Protein AF-K9RSJ9-F1 (afdb_monomer)

pLDDT: mean 85.75, std 16.77, range [35.94, 98.75]

Structure (mmCIF, N/CA/C/O backbone):
data_AF-K9RSJ9-F1
#
_entry.id   AF-K9RSJ9-F1
#
loop_
_atom_site.group_PDB
_atom_site.id
_atom_site.type_symbol
_atom_site.label_atom_id
_atom_site.label_alt_id
_atom_site.label_comp_id
_atom_site.label_asym_id
_atom_site.label_entity_id
_atom_site.label_seq_id
_atom_site.pdbx_PDB_ins_code
_atom_site.Cartn_x
_atom_site.Cartn_y
_atom_site.Cartn_z
_atom_site.occupancy
_atom_site.B_iso_or_equiv
_atom_site.auth_seq_id
_atom_site.auth_comp_id
_atom_site.auth_asym_id
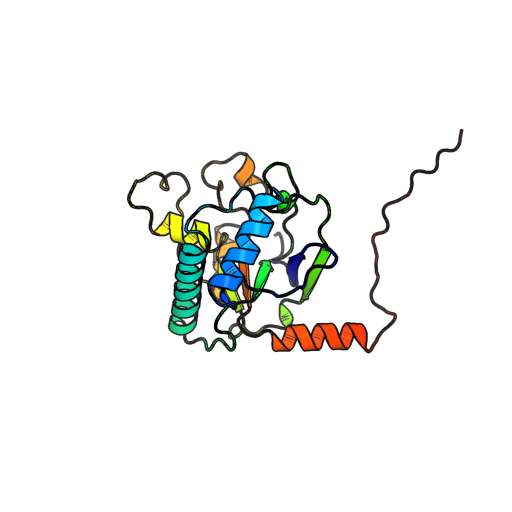_atom_site.auth_atom_id
_atom_site.pdbx_PDB_model_num
ATOM 1 N N . MET A 1 1 ? 1.089 9.127 23.353 1.00 44.50 1 MET A N 1
ATOM 2 C CA . MET A 1 1 ? 0.633 7.986 22.538 1.00 44.50 1 MET A CA 1
ATOM 3 C C . MET A 1 1 ? 0.257 8.590 21.198 1.00 44.50 1 MET A C 1
ATOM 5 O O . MET A 1 1 ? -0.673 9.385 21.174 1.00 44.50 1 MET A O 1
ATOM 9 N N . TYR A 1 2 ? 1.070 8.407 20.156 1.00 55.25 2 TYR A N 1
ATOM 10 C CA . TYR A 1 2 ? 0.726 8.949 18.837 1.00 55.25 2 TYR A CA 1
ATOM 11 C C . TYR A 1 2 ? -0.498 8.181 18.334 1.00 55.25 2 TYR A C 1
ATOM 13 O O . TYR A 1 2 ? -0.485 6.952 18.347 1.00 55.25 2 TYR A O 1
ATOM 21 N N . GLY A 1 3 ? -1.579 8.897 18.027 1.00 81.44 3 GLY A N 1
ATOM 22 C CA . GLY A 1 3 ? -2.818 8.286 17.555 1.00 81.44 3 GLY A CA 1
ATOM 23 C C . GLY A 1 3 ? -2.626 7.679 16.169 1.00 81.44 3 GLY A C 1
ATOM 24 O O . GLY A 1 3 ? -1.869 8.214 15.359 1.00 81.44 3 GLY A O 1
ATOM 25 N N . ILE A 1 4 ? -3.309 6.566 15.907 1.00 89.88 4 ILE A N 1
ATOM 26 C CA . ILE A 1 4 ? -3.437 6.031 14.550 1.00 89.88 4 ILE A CA 1
ATOM 27 C C . ILE A 1 4 ? -4.212 7.074 13.725 1.00 89.88 4 ILE A C 1
ATOM 29 O O . ILE A 1 4 ? -5.254 7.532 14.203 1.00 89.88 4 ILE A O 1
ATOM 33 N N . PRO A 1 5 ? -3.725 7.480 12.537 1.00 94.56 5 PRO A N 1
ATOM 34 C CA . PRO A 1 5 ? -4.449 8.407 11.674 1.00 94.56 5 PRO A CA 1
ATOM 35 C C . PRO A 1 5 ? -5.855 7.897 11.338 1.00 94.56 5 PRO A C 1
ATOM 37 O O . PRO A 1 5 ? -6.043 6.716 11.056 1.00 94.56 5 PRO A O 1
ATOM 40 N N . ASP A 1 6 ? -6.833 8.797 11.316 1.00 95.50 6 ASP A N 1
ATOM 41 C CA . ASP A 1 6 ? -8.230 8.522 10.964 1.00 95.50 6 ASP A CA 1
ATOM 42 C C . ASP A 1 6 ? -8.533 8.771 9.475 1.00 95.50 6 ASP A C 1
ATOM 44 O O . ASP A 1 6 ? -9.693 8.815 9.062 1.00 95.50 6 ASP A O 1
ATOM 48 N N . TYR A 1 7 ? -7.493 8.895 8.648 1.00 97.38 7 TYR A N 1
ATOM 49 C CA . TYR A 1 7 ? -7.578 9.113 7.207 1.00 97.38 7 TYR A CA 1
ATOM 50 C C . TYR A 1 7 ? -6.480 8.363 6.448 1.00 97.38 7 TYR A C 1
ATOM 52 O O . TYR A 1 7 ? -5.447 7.972 7.001 1.00 97.38 7 TYR A O 1
ATOM 60 N N . ILE A 1 8 ? -6.708 8.192 5.149 1.00 97.94 8 ILE A N 1
ATOM 61 C CA . ILE A 1 8 ? -5.764 7.607 4.198 1.00 97.94 8 ILE A CA 1
ATOM 62 C C . ILE A 1 8 ? -5.485 8.595 3.067 1.00 97.94 8 ILE A C 1
ATOM 64 O O . ILE A 1 8 ? -6.379 9.336 2.653 1.00 97.94 8 ILE A O 1
ATOM 68 N N . THR A 1 9 ? -4.258 8.597 2.552 1.00 96.31 9 THR A N 1
ATOM 69 C CA . THR A 1 9 ? -3.809 9.559 1.538 1.00 96.31 9 THR A CA 1
ATOM 70 C C . THR A 1 9 ? -3.329 8.867 0.275 1.00 96.31 9 THR A C 1
ATOM 72 O O . THR A 1 9 ? -2.467 7.990 0.320 1.00 96.31 9 THR A O 1
ATOM 75 N N . GLN A 1 10 ? -3.847 9.297 -0.873 1.00 93.81 10 GLN A N 1
ATOM 76 C CA . GLN A 1 10 ? -3.257 8.998 -2.173 1.00 93.81 10 GLN A CA 1
ATOM 77 C C . GLN A 1 10 ? -2.508 10.224 -2.691 1.00 93.81 10 GLN A C 1
ATOM 79 O O . GLN A 1 10 ? -3.049 11.329 -2.737 1.00 93.81 10 GLN A O 1
ATOM 84 N N . TYR A 1 11 ? -1.279 9.997 -3.142 1.00 88.81 11 TYR A N 1
ATOM 85 C CA . TYR A 1 11 ? -0.449 10.994 -3.805 1.00 88.81 11 TYR A CA 1
ATOM 86 C C . TYR A 1 11 ? -0.492 10.792 -5.319 1.00 88.81 11 TYR A C 1
ATOM 88 O O . TYR A 1 11 ? -0.349 9.667 -5.804 1.00 88.81 11 TYR A O 1
ATOM 96 N N . TYR A 1 12 ? -0.682 11.874 -6.071 1.00 85.12 12 TYR A N 1
ATOM 97 C CA . TYR A 1 12 ? -0.752 11.845 -7.532 1.00 85.12 12 TYR A CA 1
ATOM 98 C C . TYR A 1 12 ? -0.196 13.140 -8.138 1.00 85.12 12 TYR A C 1
ATOM 100 O O . TYR A 1 12 ? -0.114 14.174 -7.475 1.00 85.12 12 TYR A O 1
ATOM 108 N N . SER A 1 13 ? 0.223 13.093 -9.403 1.00 79.44 13 SER A N 1
ATOM 109 C CA . SER A 1 13 ? 0.655 14.301 -10.116 1.00 79.44 13 SER A CA 1
ATOM 110 C C . SER A 1 13 ? -0.565 15.126 -10.526 1.00 79.44 13 SER A C 1
ATOM 112 O O . SER A 1 13 ? -1.574 14.571 -10.963 1.00 79.44 13 SER A O 1
ATOM 114 N N . GLU A 1 14 ? -0.478 16.450 -10.426 1.00 76.50 14 GLU A N 1
ATOM 115 C CA . GLU A 1 14 ? -1.553 17.334 -10.880 1.00 76.50 14 GLU A CA 1
ATOM 116 C C . GLU A 1 14 ? -1.833 17.122 -12.380 1.00 76.50 14 GLU A C 1
ATOM 118 O O . GLU A 1 14 ? -0.913 16.943 -13.179 1.00 76.50 14 GLU A O 1
ATOM 123 N N . GLY A 1 15 ? -3.114 17.051 -12.753 1.00 74.06 15 GLY A N 1
ATOM 124 C CA . GLY A 1 15 ? -3.544 16.708 -14.114 1.00 74.06 15 GLY A CA 1
ATOM 125 C C . GLY A 1 15 ? -3.436 15.220 -14.484 1.00 74.06 15 GLY A C 1
ATOM 126 O O . GLY A 1 15 ? -3.835 14.854 -15.587 1.00 74.06 15 GLY A O 1
ATOM 127 N N . SER A 1 16 ? -2.935 14.356 -13.590 1.00 74.06 16 SER A N 1
ATOM 128 C CA . SER A 1 16 ? -3.027 12.900 -13.753 1.00 74.06 16 SER A CA 1
ATOM 129 C C . SER A 1 16 ? -4.309 12.348 -13.134 1.00 74.06 16 SER A C 1
ATOM 131 O O . SER A 1 16 ? -4.842 12.889 -12.164 1.00 74.06 16 SER A O 1
ATOM 133 N N . ASP A 1 17 ? -4.793 11.240 -13.685 1.00 74.19 17 ASP A N 1
ATOM 134 C CA . ASP A 1 17 ? -5.971 10.567 -13.155 1.00 74.19 17 ASP A CA 1
ATOM 135 C C . ASP A 1 17 ? -5.671 9.903 -11.803 1.00 74.19 17 ASP A C 1
ATOM 137 O O . ASP A 1 17 ? -4.793 9.040 -11.683 1.00 74.19 17 ASP A O 1
ATOM 141 N N . ARG A 1 18 ? -6.457 10.277 -10.791 1.00 85.69 18 ARG A N 1
ATOM 142 C CA . ARG A 1 18 ? -6.468 9.658 -9.460 1.00 85.69 18 ARG A CA 1
ATOM 143 C C . ARG A 1 18 ? -7.028 8.234 -9.490 1.00 85.69 18 ARG A C 1
ATOM 145 O O . ARG A 1 18 ? -7.722 7.839 -10.424 1.00 85.69 18 ARG A O 1
ATOM 152 N N . LEU A 1 19 ? -6.768 7.479 -8.423 1.00 89.06 19 LEU A N 1
ATOM 153 C CA . LEU A 1 19 ? -7.343 6.154 -8.162 1.00 89.06 19 LEU A CA 1
ATOM 154 C C . LEU A 1 19 ? -7.027 5.111 -9.244 1.00 89.06 19 LEU A C 1
ATOM 156 O O . LEU A 1 19 ? -7.722 4.110 -9.364 1.00 89.06 19 LEU A O 1
ATOM 160 N N . LYS A 1 20 ? -5.963 5.286 -10.028 1.00 87.38 20 LYS A N 1
ATOM 161 C CA . LYS A 1 20 ? -5.543 4.285 -11.014 1.00 87.38 20 LYS A CA 1
ATOM 162 C C . LYS A 1 20 ? -4.672 3.202 -10.393 1.00 87.38 20 LYS A C 1
ATOM 164 O O . LYS A 1 20 ? -3.842 3.469 -9.531 1.00 87.38 20 LYS A O 1
ATOM 169 N N . ASN A 1 21 ? -4.830 1.987 -10.904 1.00 92.69 21 ASN A N 1
ATOM 170 C CA . ASN A 1 21 ? -3.942 0.869 -10.636 1.00 92.69 21 ASN A CA 1
ATOM 171 C C . ASN A 1 21 ? -3.396 0.352 -11.978 1.00 92.69 21 ASN A C 1
ATOM 173 O O . ASN A 1 21 ? -4.159 0.141 -12.920 1.00 92.69 21 ASN A O 1
ATOM 177 N N . ILE A 1 22 ? -2.073 0.186 -12.071 1.00 92.31 22 ILE A N 1
ATOM 178 C CA . ILE A 1 22 ? -1.394 -0.256 -13.292 1.00 92.31 22 ILE A CA 1
ATOM 179 C C . ILE A 1 22 ? -1.781 -1.684 -13.704 1.00 92.31 22 ILE A C 1
ATOM 181 O O . ILE A 1 22 ? -1.876 -1.980 -14.892 1.00 92.31 22 ILE A O 1
ATOM 185 N N . CYS A 1 23 ? -2.067 -2.555 -12.737 1.00 94.00 23 CYS A N 1
ATOM 186 C CA . CYS A 1 23 ? -2.452 -3.942 -12.966 1.00 94.00 23 CYS A CA 1
ATOM 187 C C . CYS A 1 23 ? -3.882 -4.093 -13.495 1.00 94.00 23 CYS A C 1
ATOM 189 O O . CYS A 1 23 ? -4.221 -5.155 -14.006 1.00 94.00 23 CYS A O 1
ATOM 191 N N . SER A 1 24 ? -4.696 -3.032 -13.450 1.00 92.69 24 SER A N 1
ATOM 192 C CA . SER A 1 24 ? -6.029 -3.016 -14.064 1.00 92.69 24 SER A CA 1
ATOM 193 C C . SER A 1 24 ? -6.005 -2.816 -15.585 1.00 92.69 24 SER A C 1
ATOM 195 O O . SER A 1 24 ? -7.053 -2.909 -16.220 1.00 92.69 24 SER A O 1
ATOM 197 N N . TYR A 1 25 ? -4.841 -2.524 -16.176 1.00 92.81 25 TYR A N 1
ATOM 198 C CA . TYR A 1 25 ? -4.691 -2.343 -17.620 1.00 92.81 25 TYR A CA 1
ATOM 199 C C . TYR A 1 25 ? -4.178 -3.616 -18.312 1.00 92.81 25 TYR A C 1
ATOM 201 O O . TYR A 1 25 ? -3.416 -4.382 -17.706 1.00 92.81 25 TYR A O 1
ATOM 209 N N . PRO A 1 26 ? -4.530 -3.820 -19.599 1.00 92.69 26 PRO A N 1
ATOM 210 C CA . PRO A 1 26 ? -3.878 -4.815 -20.448 1.00 92.69 26 PRO A CA 1
ATOM 21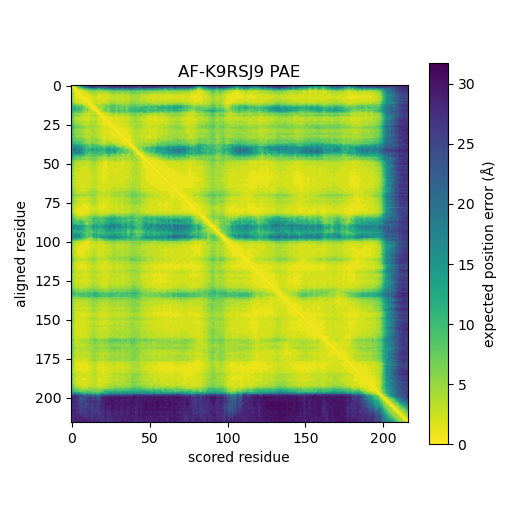1 C C . PRO A 1 26 ? -2.366 -4.586 -20.528 1.00 92.69 26 PRO A C 1
ATOM 213 O O . PRO A 1 26 ? -1.909 -3.447 -20.441 1.00 92.69 26 PRO A O 1
ATOM 216 N N . ASP A 1 27 ? -1.610 -5.660 -20.744 1.00 89.00 27 ASP A N 1
ATOM 217 C CA . ASP A 1 27 ? -0.142 -5.693 -20.677 1.00 89.00 27 ASP A CA 1
ATOM 218 C C . ASP A 1 27 ? 0.496 -4.617 -21.548 1.00 89.00 27 ASP A C 1
ATOM 220 O O . ASP A 1 27 ? 1.259 -3.802 -21.044 1.00 89.00 27 ASP A O 1
ATOM 224 N N . GLU A 1 28 ? 0.092 -4.533 -22.817 1.00 90.56 28 GLU A N 1
ATOM 225 C CA . GLU A 1 28 ? 0.617 -3.544 -23.762 1.00 90.56 28 GLU A CA 1
ATOM 226 C C . GLU A 1 28 ? 0.442 -2.105 -23.249 1.00 90.56 28 GLU A C 1
ATOM 228 O O . GLU A 1 28 ? 1.373 -1.301 -23.278 1.00 90.56 28 GLU A O 1
ATOM 233 N N . MET A 1 29 ? -0.737 -1.782 -22.716 1.00 91.50 29 MET A N 1
ATOM 234 C CA . MET A 1 29 ? -1.032 -0.444 -22.206 1.00 91.50 29 MET A CA 1
ATOM 235 C C . MET A 1 29 ? -0.293 -0.165 -20.889 1.00 91.50 29 MET A C 1
ATOM 237 O O . MET A 1 29 ? 0.233 0.930 -20.687 1.00 91.50 29 MET A O 1
ATOM 241 N N . ALA A 1 30 ? -0.223 -1.155 -19.997 1.00 91.88 30 ALA A N 1
ATOM 242 C CA . ALA A 1 30 ? 0.514 -1.050 -18.744 1.00 91.88 30 ALA A CA 1
ATOM 243 C C . ALA A 1 30 ? 2.017 -0.843 -18.991 1.00 91.88 30 ALA A C 1
ATOM 245 O O . ALA A 1 30 ? 2.631 0.036 -18.384 1.00 91.88 30 ALA A O 1
ATOM 246 N N . GLU A 1 31 ? 2.606 -1.598 -19.916 1.00 89.12 31 GLU A N 1
ATOM 247 C CA . GLU A 1 31 ? 4.010 -1.466 -20.305 1.00 89.12 31 GLU A CA 1
ATOM 248 C C . GLU A 1 31 ? 4.303 -0.104 -20.936 1.00 89.12 31 GLU A C 1
ATOM 250 O O . GLU A 1 31 ? 5.296 0.531 -20.576 1.00 89.12 31 GLU A O 1
ATOM 255 N N . GLN A 1 32 ? 3.413 0.405 -21.795 1.00 88.12 32 GLN A N 1
ATOM 256 C CA . GLN A 1 32 ? 3.533 1.757 -22.353 1.00 88.12 32 GLN A CA 1
ATOM 257 C C . GLN A 1 32 ? 3.523 2.837 -21.258 1.00 88.12 32 GLN A C 1
ATOM 259 O O . GLN A 1 32 ? 4.378 3.733 -21.259 1.00 88.12 32 GLN A O 1
ATOM 264 N N . PHE A 1 33 ? 2.610 2.742 -20.282 1.00 86.69 33 PHE A N 1
ATOM 265 C CA . PHE A 1 33 ? 2.589 3.664 -19.140 1.00 86.69 33 PHE A CA 1
ATOM 266 C C . PHE A 1 33 ? 3.878 3.587 -18.314 1.00 86.69 33 PHE A C 1
ATOM 268 O O . PHE A 1 33 ? 4.434 4.622 -17.939 1.00 86.69 33 PHE A O 1
ATOM 275 N N . LEU A 1 34 ? 4.381 2.378 -18.050 1.00 87.06 34 LEU A N 1
ATOM 276 C CA . LEU A 1 34 ? 5.616 2.181 -17.291 1.00 87.06 34 LEU A CA 1
ATOM 277 C C . LEU A 1 34 ? 6.852 2.694 -18.042 1.00 87.06 34 LEU A C 1
ATOM 279 O O . LEU A 1 34 ? 7.710 3.315 -17.412 1.00 87.06 34 LEU A O 1
ATOM 283 N N . SER A 1 35 ? 6.928 2.503 -19.364 1.00 83.81 35 SER A N 1
ATOM 284 C CA . SER A 1 35 ? 8.015 3.048 -20.194 1.00 83.81 35 SER A CA 1
ATOM 285 C C . SER A 1 35 ? 8.027 4.571 -20.134 1.00 83.81 35 SER A C 1
ATOM 287 O O . SER A 1 35 ? 9.053 5.167 -19.812 1.00 83.81 35 SER A O 1
ATOM 289 N N . THR A 1 36 ? 6.858 5.197 -20.300 1.00 83.62 36 THR A N 1
ATOM 290 C CA . THR A 1 36 ? 6.709 6.660 -20.233 1.00 83.62 36 THR A CA 1
ATOM 291 C C . THR A 1 36 ? 7.167 7.214 -18.877 1.00 83.62 36 THR A C 1
ATOM 293 O O . THR A 1 36 ? 7.899 8.202 -18.813 1.00 83.62 36 THR A O 1
ATOM 296 N N . LEU A 1 37 ? 6.788 6.556 -17.775 1.00 79.50 37 LEU A N 1
ATOM 297 C CA . LEU A 1 37 ? 7.186 6.950 -16.415 1.00 79.50 37 LEU A CA 1
ATOM 298 C C . LEU A 1 37 ? 8.681 6.748 -16.133 1.00 79.50 37 LEU A C 1
ATOM 300 O O . LEU A 1 37 ? 9.276 7.492 -15.345 1.00 79.50 37 LEU A O 1
ATOM 304 N N . LYS A 1 38 ? 9.285 5.722 -16.740 1.00 77.31 38 LYS A N 1
ATOM 305 C CA . LYS A 1 38 ? 10.716 5.442 -16.621 1.00 77.31 38 LYS A CA 1
ATOM 306 C C . LYS A 1 38 ? 11.536 6.469 -17.402 1.00 77.31 38 LYS A C 1
ATOM 308 O O . LYS A 1 38 ? 12.492 7.019 -16.860 1.00 77.31 38 LYS A O 1
ATOM 313 N N . GLU A 1 39 ? 11.136 6.763 -18.637 1.00 75.44 39 GLU A N 1
ATOM 314 C CA . GLU A 1 39 ? 11.780 7.744 -19.521 1.00 75.44 39 GLU A CA 1
ATOM 315 C C . GLU A 1 39 ? 11.701 9.168 -18.969 1.00 75.44 39 GLU A C 1
ATOM 317 O O . GLU A 1 39 ? 12.644 9.943 -19.118 1.00 75.44 39 GLU A O 1
ATOM 322 N N . SER A 1 40 ? 10.629 9.503 -18.244 1.00 69.25 40 SER A N 1
ATOM 323 C CA . SER A 1 40 ? 10.499 10.807 -17.593 1.00 69.25 40 SER A CA 1
ATOM 324 C C . SER A 1 40 ? 11.417 10.986 -16.372 1.00 69.25 40 SER A C 1
ATOM 326 O O . SER A 1 40 ? 11.401 12.052 -15.759 1.00 69.25 40 SER A O 1
ATOM 328 N N . GLY A 1 41 ? 12.154 9.948 -15.949 1.00 64.88 41 GLY A N 1
ATOM 329 C CA . GLY A 1 41 ? 13.024 9.973 -14.765 1.00 64.88 41 GLY A CA 1
ATOM 330 C C . GLY A 1 41 ? 12.278 10.099 -13.429 1.00 64.88 41 GLY A C 1
ATOM 331 O O . GLY A 1 41 ? 12.906 10.211 -12.378 1.00 64.88 41 GLY A O 1
ATOM 332 N N . LYS A 1 42 ? 10.938 10.060 -13.451 1.00 62.50 42 LYS A N 1
ATOM 333 C CA . LYS A 1 42 ? 10.083 10.321 -12.282 1.00 62.50 42 LYS A CA 1
ATOM 334 C C . LYS A 1 42 ? 9.966 9.119 -11.340 1.00 62.50 42 LYS A C 1
ATOM 336 O O . LYS A 1 42 ? 9.502 9.273 -10.215 1.00 62.50 42 LYS A O 1
ATOM 341 N N . ARG A 1 43 ? 10.368 7.922 -11.789 1.00 68.38 43 ARG A N 1
ATOM 342 C CA . ARG A 1 43 ? 10.280 6.667 -11.022 1.00 68.38 43 ARG A CA 1
ATOM 343 C C . ARG A 1 43 ? 11.518 5.788 -11.217 1.00 68.38 43 ARG A C 1
ATOM 345 O O . ARG A 1 43 ? 11.478 4.774 -11.907 1.00 68.38 43 ARG A O 1
ATOM 352 N N . ALA A 1 44 ? 12.623 6.167 -10.574 1.00 63.50 44 ALA A N 1
ATOM 353 C CA . ALA A 1 44 ? 13.913 5.467 -10.672 1.00 63.50 44 ALA A CA 1
ATOM 354 C C . ALA A 1 44 ? 13.900 4.007 -10.162 1.00 63.50 44 ALA A C 1
ATOM 356 O O . ALA A 1 44 ? 14.825 3.250 -10.434 1.00 63.50 44 ALA A O 1
ATOM 357 N N . TRP A 1 45 ? 12.856 3.610 -9.431 1.00 69.88 45 TRP A N 1
ATOM 358 C CA . TRP A 1 45 ? 12.654 2.258 -8.904 1.00 69.88 45 TRP A CA 1
ATOM 359 C C . TRP A 1 45 ? 12.013 1.287 -9.918 1.00 69.88 45 TRP A C 1
ATOM 361 O O . TRP A 1 45 ? 11.949 0.083 -9.660 1.00 69.88 45 TRP A O 1
ATOM 371 N N . LEU A 1 46 ? 11.565 1.780 -11.082 1.00 80.00 46 LEU A N 1
ATOM 372 C CA . LEU A 1 46 ? 11.038 0.935 -12.156 1.00 80.00 46 LEU A CA 1
ATOM 373 C C . LEU A 1 46 ? 12.165 0.166 -12.855 1.00 80.00 46 LEU A C 1
ATOM 375 O O . LEU A 1 46 ? 13.043 0.744 -13.503 1.00 80.00 46 LEU A O 1
ATOM 379 N N . HIS A 1 47 ? 12.096 -1.158 -12.778 1.00 83.00 47 HIS A N 1
ATOM 380 C CA . HIS A 1 47 ? 13.057 -2.084 -13.368 1.00 83.00 47 HIS A CA 1
ATOM 381 C C . HIS A 1 47 ? 12.366 -3.041 -14.363 1.00 83.00 47 HIS A C 1
ATOM 383 O O . HIS A 1 47 ? 11.138 -3.170 -14.340 1.00 83.00 47 HIS A O 1
ATOM 389 N N . PRO A 1 48 ? 13.114 -3.691 -15.278 1.00 84.38 48 PRO A N 1
ATOM 390 C CA . PRO A 1 48 ? 12.549 -4.729 -16.143 1.00 84.38 48 PRO A CA 1
ATOM 391 C C . PRO A 1 48 ? 11.923 -5.854 -15.308 1.00 84.38 48 PRO A C 1
ATOM 393 O O . PRO A 1 48 ? 12.560 -6.328 -14.375 1.00 84.38 48 PRO A O 1
ATOM 396 N N . GLY A 1 49 ? 10.698 -6.271 -15.634 1.00 89.31 49 GLY A N 1
ATOM 397 C CA . GLY A 1 49 ? 9.951 -7.274 -14.859 1.00 89.31 49 GLY A CA 1
ATOM 398 C C . GLY A 1 49 ? 9.053 -6.702 -13.754 1.00 89.31 49 GLY A C 1
ATOM 399 O O . GLY A 1 49 ? 8.256 -7.442 -13.185 1.00 89.31 49 GLY A O 1
ATOM 400 N N . TYR A 1 50 ? 9.090 -5.386 -13.505 1.00 91.56 50 TYR A N 1
ATOM 401 C CA . TYR A 1 50 ? 8.269 -4.753 -12.467 1.00 91.56 50 TYR A CA 1
ATOM 402 C C . TYR A 1 50 ? 6.763 -5.053 -12.596 1.00 91.56 50 TYR A C 1
ATOM 404 O O . TYR A 1 50 ? 6.101 -5.289 -11.590 1.00 91.56 50 TYR A O 1
ATOM 412 N N . LEU A 1 51 ? 6.201 -5.045 -13.813 1.00 93.56 51 LEU A N 1
ATOM 413 C CA . LEU A 1 51 ? 4.768 -5.305 -14.007 1.00 93.56 51 LEU A CA 1
ATOM 414 C C . LEU A 1 51 ? 4.385 -6.732 -13.592 1.00 93.56 51 LEU A C 1
ATOM 416 O O . LEU A 1 51 ? 3.366 -6.928 -12.932 1.00 93.56 51 LEU A O 1
ATOM 420 N N . GLU A 1 52 ? 5.206 -7.714 -13.963 1.00 94.31 52 GLU A N 1
ATOM 421 C CA . GLU A 1 52 ? 5.014 -9.116 -13.589 1.00 94.31 52 GLU A CA 1
ATOM 422 C C . GLU A 1 52 ? 5.105 -9.287 -12.068 1.00 94.31 52 GLU A C 1
ATOM 424 O O . GLU A 1 52 ? 4.219 -9.884 -11.452 1.00 94.31 52 GLU A O 1
ATOM 429 N N . GLU A 1 53 ? 6.126 -8.686 -11.449 1.00 95.06 53 GLU A N 1
ATOM 430 C CA . GLU A 1 53 ? 6.301 -8.688 -9.997 1.00 95.06 53 GLU A CA 1
ATOM 431 C C . GLU A 1 53 ? 5.101 -8.046 -9.286 1.00 95.06 53 GLU A C 1
ATOM 433 O O . GLU A 1 53 ? 4.529 -8.645 -8.373 1.00 95.06 53 GLU A O 1
ATOM 438 N N . ARG A 1 54 ? 4.657 -6.865 -9.741 1.00 95.88 54 ARG A N 1
ATOM 439 C CA . ARG A 1 54 ? 3.508 -6.161 -9.158 1.00 95.88 54 ARG A CA 1
ATOM 440 C C . ARG A 1 54 ? 2.230 -6.980 -9.268 1.00 95.88 54 ARG A C 1
ATOM 442 O O . ARG A 1 54 ? 1.489 -7.064 -8.294 1.00 95.88 54 ARG A O 1
ATOM 449 N N . ARG A 1 55 ? 1.986 -7.631 -10.408 1.00 96.19 55 ARG A N 1
ATOM 450 C CA . ARG A 1 55 ? 0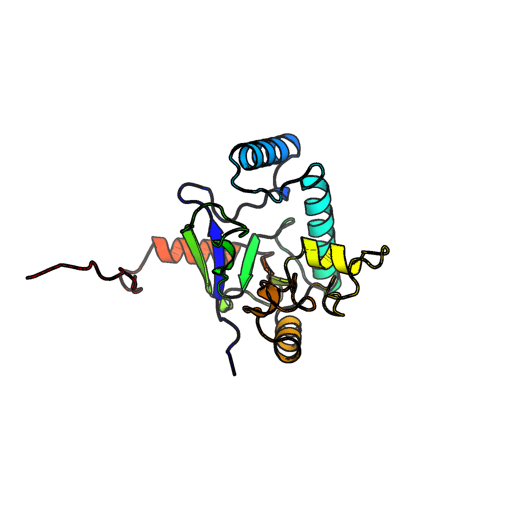.822 -8.516 -10.585 1.00 96.19 55 ARG A CA 1
ATOM 451 C C . ARG A 1 55 ? 0.879 -9.735 -9.671 1.00 96.19 55 ARG A C 1
ATOM 453 O O . ARG A 1 55 ? -0.145 -10.114 -9.109 1.00 96.19 55 ARG A O 1
ATOM 460 N N . ARG A 1 56 ? 2.061 -10.326 -9.469 1.00 97.38 56 ARG A N 1
ATOM 461 C CA . ARG A 1 56 ? 2.250 -11.414 -8.496 1.00 97.38 56 ARG A CA 1
ATOM 462 C C . ARG A 1 56 ? 1.957 -10.942 -7.069 1.00 97.38 56 ARG A C 1
ATOM 464 O O . ARG A 1 56 ? 1.294 -11.661 -6.323 1.00 97.38 56 ARG A O 1
ATOM 471 N N . VAL A 1 57 ? 2.435 -9.755 -6.696 1.00 98.25 57 VAL A N 1
ATOM 472 C CA . VAL A 1 57 ? 2.163 -9.148 -5.383 1.00 98.25 57 VAL A CA 1
ATOM 473 C C . VAL A 1 57 ? 0.668 -8.868 -5.218 1.00 98.25 57 VAL A C 1
ATOM 475 O O . VAL A 1 57 ? 0.106 -9.218 -4.188 1.00 98.25 57 VAL A O 1
ATOM 478 N N . GLU A 1 58 ? -0.015 -8.335 -6.233 1.00 98.12 58 GLU A N 1
ATOM 479 C CA . GLU A 1 58 ? -1.468 -8.115 -6.187 1.00 98.12 58 GLU A CA 1
ATOM 480 C C . GLU A 1 58 ? -2.278 -9.408 -6.091 1.00 98.12 58 GLU A C 1
ATOM 482 O O . GLU A 1 58 ? -3.228 -9.477 -5.312 1.00 98.12 58 GLU A O 1
ATOM 487 N N . ALA A 1 59 ? -1.874 -10.458 -6.807 1.00 98.12 59 ALA A N 1
ATOM 488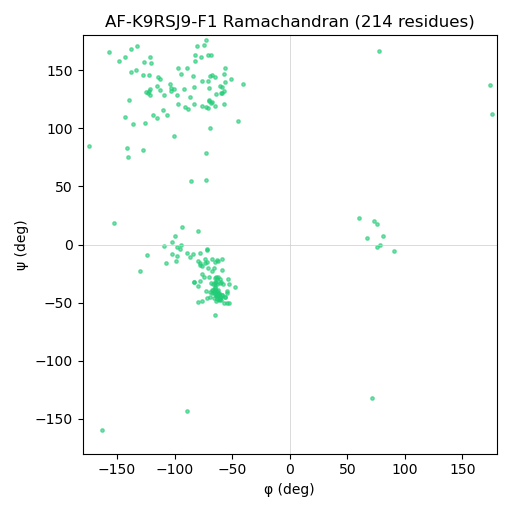 C CA . ALA A 1 59 ? -2.499 -11.770 -6.678 1.00 98.12 59 ALA A CA 1
ATOM 489 C C . ALA A 1 59 ? -2.332 -12.343 -5.259 1.00 98.12 59 ALA A C 1
ATOM 491 O O . ALA A 1 59 ? -3.270 -12.933 -4.716 1.00 98.12 59 ALA A O 1
ATOM 492 N N . TRP A 1 60 ? -1.162 -12.145 -4.640 1.00 98.50 60 TRP A N 1
ATOM 493 C CA . TRP A 1 60 ? -0.922 -12.503 -3.240 1.00 98.50 60 TRP A CA 1
ATOM 494 C C . TRP A 1 60 ? -1.800 -11.684 -2.284 1.00 98.50 60 TRP A C 1
ATOM 496 O O . TRP A 1 60 ? -2.489 -12.278 -1.457 1.00 98.50 60 TRP A O 1
ATOM 506 N N . LEU A 1 61 ? -1.849 -10.358 -2.447 1.00 98.69 61 LEU A N 1
ATOM 507 C CA . LEU A 1 61 ? -2.695 -9.460 -1.654 1.00 98.69 61 LEU A CA 1
ATOM 508 C C . LEU A 1 61 ? -4.168 -9.892 -1.696 1.00 98.69 61 LEU A C 1
ATOM 510 O O . LEU A 1 61 ? -4.796 -10.074 -0.652 1.00 98.69 61 LEU A O 1
ATOM 514 N N . TYR A 1 62 ? -4.696 -10.113 -2.903 1.00 98.50 62 TYR A N 1
ATOM 515 C CA . TYR A 1 62 ? -6.072 -10.559 -3.115 1.00 98.50 62 TYR A CA 1
ATOM 516 C C . TYR A 1 62 ? -6.327 -11.914 -2.443 1.00 98.50 62 TYR A C 1
ATOM 518 O O . TYR A 1 62 ? -7.317 -12.090 -1.732 1.00 98.50 62 TYR A O 1
ATOM 526 N N . SER A 1 63 ? -5.416 -12.873 -2.635 1.00 98.38 63 SER A N 1
ATOM 527 C CA . SER A 1 63 ? -5.545 -14.223 -2.076 1.00 98.38 63 SER A CA 1
ATOM 528 C C . SER A 1 63 ? -5.535 -14.216 -0.550 1.00 98.38 63 SER A C 1
ATOM 530 O O . SER A 1 63 ? -6.358 -14.891 0.062 1.00 98.38 63 SER A O 1
ATOM 532 N N . GLU A 1 64 ? -4.650 -13.436 0.073 1.00 98.44 64 GLU A N 1
ATOM 533 C CA . GLU A 1 64 ? -4.589 -13.302 1.530 1.00 98.44 64 GLU A CA 1
ATOM 534 C C . GLU A 1 64 ? -5.838 -12.626 2.095 1.00 98.44 64 GLU A C 1
ATOM 536 O O . GLU A 1 64 ? -6.382 -13.077 3.106 1.00 98.44 64 GLU A O 1
ATOM 541 N N . PHE A 1 65 ? -6.341 -11.593 1.417 1.00 98.06 65 PHE A N 1
ATOM 542 C CA . PHE A 1 65 ? -7.576 -10.928 1.814 1.00 98.06 65 PHE A CA 1
ATOM 543 C C . PHE A 1 65 ? -8.765 -11.902 1.772 1.00 98.06 65 PHE A C 1
ATOM 545 O O . PHE A 1 65 ? -9.486 -12.056 2.761 1.00 98.06 65 PHE A O 1
ATOM 552 N N . VAL A 1 66 ? -8.905 -12.667 0.683 1.00 98.00 66 VAL A N 1
ATOM 553 C CA . VAL A 1 66 ? -9.930 -13.719 0.556 1.00 98.00 66 VAL A CA 1
ATOM 554 C C . VAL A 1 66 ? -9.742 -14.836 1.586 1.00 98.00 66 VAL A C 1
ATOM 556 O O . VAL A 1 66 ? -10.720 -15.302 2.173 1.00 98.00 66 VAL A O 1
ATOM 559 N N . ARG A 1 67 ? -8.499 -15.251 1.867 1.00 98.06 67 ARG A N 1
ATOM 560 C CA . ARG A 1 67 ? -8.183 -16.287 2.868 1.00 98.06 67 ARG A CA 1
ATOM 561 C C . ARG A 1 67 ? -8.641 -15.892 4.272 1.00 98.06 67 ARG A C 1
ATOM 563 O O . ARG A 1 67 ? -9.021 -16.761 5.053 1.00 98.06 67 ARG A O 1
ATOM 570 N N . LYS A 1 68 ? -8.667 -14.593 4.577 1.00 97.50 68 LYS A N 1
ATOM 571 C CA . LYS A 1 68 ? -9.217 -14.034 5.823 1.00 97.50 68 LYS A CA 1
ATOM 572 C C . LYS A 1 68 ? -10.748 -13.909 5.821 1.00 97.50 68 LYS A C 1
ATOM 574 O O . LYS A 1 68 ? -11.316 -13.277 6.706 1.00 97.50 68 LYS A O 1
ATOM 579 N N . GLY A 1 69 ? -11.426 -14.506 4.841 1.00 97.19 69 GLY A N 1
ATOM 580 C CA . GLY A 1 69 ? -12.885 -14.512 4.719 1.00 97.19 69 GLY A CA 1
ATOM 581 C C . GLY A 1 69 ? -13.470 -13.241 4.102 1.00 97.19 69 GLY A C 1
ATOM 582 O O . GLY A 1 69 ? -14.693 -13.087 4.080 1.00 97.19 69 GLY A O 1
ATOM 583 N N . LYS A 1 70 ? -12.620 -12.338 3.599 1.00 96.56 70 LYS A N 1
ATOM 584 C CA . LYS A 1 70 ? -13.032 -11.061 3.011 1.00 96.56 70 LYS A CA 1
ATOM 585 C C . LYS A 1 70 ? -13.471 -11.243 1.560 1.00 96.56 70 LYS A C 1
ATOM 587 O O . LYS A 1 70 ? -13.131 -12.227 0.903 1.00 96.56 70 LYS A O 1
ATOM 592 N N . LYS A 1 71 ? -14.274 -10.303 1.060 1.00 94.69 71 LYS A N 1
ATOM 593 C CA . LYS A 1 71 ? -14.893 -10.374 -0.272 1.00 94.69 71 LYS A CA 1
ATOM 594 C C . LYS A 1 71 ? -14.596 -9.091 -1.051 1.00 94.69 71 LYS A C 1
ATOM 596 O O . LYS A 1 71 ? -15.441 -8.198 -1.061 1.00 94.69 71 LYS A O 1
ATOM 601 N N . PRO A 1 72 ? -13.406 -8.981 -1.667 1.00 95.69 72 PRO A N 1
ATOM 602 C CA . PRO A 1 72 ? -13.025 -7.782 -2.403 1.00 95.69 72 PRO A CA 1
ATOM 603 C C . PRO A 1 72 ? -13.992 -7.521 -3.566 1.00 95.69 72 PRO A C 1
ATOM 605 O O . PRO A 1 72 ? -14.369 -8.442 -4.293 1.00 95.69 72 PRO A O 1
ATOM 608 N N . HIS A 1 73 ? -14.397 -6.262 -3.739 1.00 96.81 73 HIS A N 1
ATOM 609 C CA . HIS A 1 73 ? -15.224 -5.834 -4.870 1.00 96.81 73 HIS A CA 1
ATOM 610 C C . HIS A 1 73 ? -14.374 -5.635 -6.135 1.00 96.81 73 HIS A C 1
ATOM 612 O O . HIS A 1 73 ? -14.802 -5.952 -7.244 1.00 96.81 73 HIS A O 1
ATOM 618 N N . LEU A 1 74 ? -13.146 -5.148 -5.954 1.00 96.62 74 LEU A N 1
ATOM 619 C CA . LEU A 1 74 ? -12.155 -4.922 -6.998 1.00 96.62 74 LEU A CA 1
ATOM 620 C C . LEU A 1 74 ? -11.206 -6.120 -7.143 1.00 96.62 74 LEU A C 1
ATOM 622 O O . LEU A 1 74 ? -10.839 -6.757 -6.160 1.00 96.62 74 LEU A O 1
ATOM 626 N N . GLN A 1 75 ? -10.748 -6.384 -8.369 1.00 95.00 75 GLN A N 1
ATOM 627 C CA . GLN A 1 75 ? -9.680 -7.367 -8.628 1.00 95.00 75 GLN A CA 1
ATOM 628 C C . GLN A 1 75 ? -8.284 -6.819 -8.295 1.00 95.00 75 GLN A C 1
ATOM 630 O O . GLN A 1 75 ? -7.411 -7.563 -7.864 1.00 95.00 75 GLN A O 1
ATOM 635 N N . SER A 1 76 ? -8.102 -5.510 -8.459 1.00 96.44 76 SER A N 1
ATOM 636 C CA . SER A 1 76 ? -6.880 -4.772 -8.144 1.00 96.44 76 SER A CA 1
ATOM 637 C C . SER A 1 76 ? -7.233 -3.630 -7.192 1.00 96.44 76 SER A C 1
ATOM 639 O O . SER A 1 76 ? -8.179 -2.890 -7.483 1.00 96.44 76 SER A O 1
ATOM 641 N N . PRO A 1 77 ? -6.512 -3.446 -6.076 1.00 97.62 77 PRO A N 1
ATOM 642 C CA . PRO A 1 77 ? -6.900 -2.467 -5.074 1.00 97.62 77 PRO A CA 1
ATOM 643 C C . PRO A 1 77 ? -6.549 -1.040 -5.503 1.00 97.62 77 PRO A C 1
ATOM 645 O O . PRO A 1 77 ? -5.686 -0.805 -6.356 1.00 97.62 77 PRO A O 1
ATOM 648 N N . ARG A 1 78 ? -7.179 -0.056 -4.861 1.00 97.50 78 ARG A N 1
ATOM 649 C CA . ARG A 1 78 ? -6.702 1.330 -4.868 1.00 97.50 78 ARG A CA 1
ATOM 650 C C . ARG A 1 78 ? -5.699 1.500 -3.732 1.00 97.50 78 ARG A C 1
ATOM 652 O O . ARG A 1 78 ? -6.008 1.180 -2.588 1.00 97.50 78 ARG A O 1
ATOM 659 N N . TYR A 1 79 ? -4.512 1.998 -4.053 1.00 96.62 79 TYR A N 1
ATOM 660 C CA . TYR A 1 79 ? -3.430 2.151 -3.084 1.00 96.62 79 TYR A CA 1
ATOM 661 C C . TYR A 1 79 ? -3.433 3.529 -2.429 1.00 96.62 79 TYR A C 1
ATOM 663 O O . TYR A 1 79 ? -3.535 4.554 -3.115 1.00 96.62 79 TYR A O 1
ATOM 671 N N . PHE A 1 80 ? -3.277 3.519 -1.108 1.00 97.31 80 PHE A N 1
ATOM 672 C CA . PHE A 1 80 ? -3.161 4.689 -0.246 1.00 97.31 80 PHE A CA 1
ATOM 673 C C . PHE A 1 80 ? -2.070 4.469 0.812 1.00 97.31 80 PHE A C 1
ATOM 675 O O . PHE A 1 80 ? -1.593 3.357 1.027 1.00 97.31 80 PHE A O 1
ATOM 682 N N . VAL A 1 81 ? -1.701 5.544 1.498 1.00 96.69 81 VAL A N 1
ATOM 683 C CA . VAL A 1 81 ? -0.882 5.541 2.712 1.00 96.69 81 VAL A CA 1
ATOM 684 C C . VAL A 1 81 ? -1.795 5.790 3.912 1.00 96.69 81 VAL A C 1
ATOM 686 O O . VAL A 1 81 ? -2.677 6.642 3.831 1.00 96.69 81 VAL A O 1
ATOM 689 N N . LEU A 1 82 ? -1.599 5.075 5.023 1.00 97.38 82 LEU A N 1
ATOM 690 C CA . LEU A 1 82 ? -2.284 5.392 6.281 1.00 97.38 82 LEU A CA 1
ATOM 691 C C . LEU A 1 82 ? -1.711 6.695 6.861 1.00 97.38 82 LEU A C 1
ATOM 693 O O . LEU A 1 82 ? -0.528 6.749 7.197 1.00 97.38 82 LEU A O 1
ATOM 697 N N . GLY A 1 83 ? -2.538 7.736 6.984 1.00 95.12 83 GLY A N 1
ATOM 698 C CA . GLY A 1 83 ? -2.080 9.087 7.307 1.00 95.12 83 GLY A CA 1
ATOM 699 C C . GLY A 1 83 ? -1.340 9.742 6.140 1.00 95.12 83 GLY A C 1
ATOM 700 O O . GLY A 1 83 ? -1.818 9.723 5.007 1.00 95.12 83 GLY A O 1
ATOM 701 N N . GLU A 1 84 ? -0.172 10.324 6.410 1.00 90.94 84 GLU A N 1
ATOM 702 C CA . GLU A 1 84 ? 0.703 10.935 5.405 1.00 90.94 84 GLU A CA 1
ATOM 703 C C . GLU A 1 84 ? 2.129 10.381 5.486 1.00 90.94 84 GLU A C 1
ATOM 705 O O . GLU A 1 84 ? 2.570 9.898 6.528 1.00 90.94 84 GLU A O 1
ATOM 710 N N . ASN A 1 85 ? 2.869 10.487 4.381 1.00 84.38 85 ASN A N 1
ATOM 711 C CA . ASN A 1 85 ? 4.304 10.251 4.340 1.00 84.38 85 ASN A CA 1
ATOM 712 C C . ASN A 1 85 ? 5.010 11.331 3.503 1.00 84.38 85 ASN A C 1
ATOM 714 O O . ASN A 1 85 ? 5.014 11.281 2.272 1.00 84.38 85 ASN A O 1
ATOM 718 N N . ASP A 1 86 ? 5.664 12.271 4.183 1.00 73.56 86 ASP A N 1
ATOM 719 C CA . ASP A 1 86 ? 6.418 13.355 3.541 1.00 73.56 86 ASP A CA 1
ATOM 720 C C . ASP A 1 86 ? 7.797 12.916 3.006 1.00 73.56 86 ASP A C 1
ATOM 722 O O . ASP A 1 86 ? 8.388 13.587 2.155 1.00 73.56 86 ASP A O 1
ATOM 726 N N . ASP A 1 87 ? 8.319 11.757 3.428 1.00 73.00 87 ASP A N 1
ATOM 727 C CA . ASP A 1 87 ? 9.583 11.209 2.916 1.00 73.00 87 ASP A CA 1
ATOM 728 C C . ASP A 1 87 ? 9.491 10.776 1.447 1.00 73.00 87 ASP A C 1
ATOM 730 O O . ASP A 1 87 ? 10.511 10.520 0.797 1.00 73.00 87 ASP A O 1
ATOM 734 N N . PHE A 1 88 ? 8.280 10.699 0.897 1.00 72.62 88 PHE A N 1
ATOM 735 C CA . PHE A 1 88 ? 8.038 10.411 -0.513 1.00 72.62 88 PHE A CA 1
ATOM 736 C C . PHE A 1 88 ? 8.548 11.511 -1.449 1.00 72.62 88 PHE A C 1
ATOM 738 O O . PHE A 1 88 ? 8.791 11.213 -2.619 1.00 72.62 88 PHE A O 1
ATOM 745 N N . PHE A 1 89 ? 8.756 12.729 -0.938 1.00 68.50 89 PHE A N 1
ATOM 746 C CA . PHE A 1 89 ? 9.135 13.924 -1.714 1.00 68.50 89 PHE A CA 1
ATOM 747 C C . PHE A 1 89 ? 10.578 14.370 -1.470 1.00 68.50 89 PHE A C 1
ATOM 749 O O . PHE A 1 89 ? 11.050 15.344 -2.055 1.00 68.50 89 PHE A O 1
ATOM 756 N N . GLN A 1 90 ? 11.297 13.666 -0.595 1.00 64.44 90 GLN A N 1
ATOM 757 C CA . GLN A 1 90 ? 12.702 13.941 -0.315 1.00 64.44 90 GLN A CA 1
ATOM 758 C C . GLN A 1 90 ? 13.614 13.338 -1.395 1.00 64.44 90 GLN A C 1
ATOM 760 O O . GLN A 1 90 ? 13.195 12.563 -2.255 1.00 64.44 90 GLN A O 1
ATOM 765 N N . LYS A 1 91 ? 14.907 13.675 -1.352 1.00 53.59 91 LYS A N 1
ATOM 766 C CA . LYS A 1 91 ? 15.926 13.068 -2.220 1.00 53.59 91 LYS A CA 1
ATOM 767 C C . LYS A 1 91 ? 15.916 11.539 -2.019 1.00 53.59 91 LYS A C 1
ATOM 769 O O . LYS A 1 91 ? 16.137 11.082 -0.903 1.00 53.59 91 LYS A O 1
ATOM 774 N N . ASN A 1 92 ? 15.681 10.770 -3.089 1.00 57.06 92 ASN A N 1
ATOM 775 C CA . ASN A 1 92 ? 15.412 9.311 -3.095 1.00 57.06 92 ASN A CA 1
ATOM 776 C C . ASN A 1 92 ? 13.988 8.885 -2.648 1.00 57.06 92 ASN A C 1
ATOM 778 O O . ASN A 1 92 ? 13.759 7.723 -2.301 1.00 57.06 92 ASN A O 1
ATOM 782 N N . GLY A 1 93 ? 13.031 9.813 -2.642 1.00 59.72 93 GLY A N 1
ATOM 783 C CA . GLY A 1 93 ? 11.605 9.553 -2.454 1.00 59.72 93 GLY A CA 1
ATOM 784 C C . GLY A 1 93 ? 10.937 8.885 -3.665 1.00 59.72 93 GLY A C 1
ATOM 785 O O . GLY A 1 93 ? 11.561 8.660 -4.702 1.00 59.72 93 GLY A O 1
ATOM 786 N N . PHE A 1 94 ? 9.656 8.540 -3.523 1.00 64.69 94 PHE A N 1
ATOM 787 C CA . PHE A 1 94 ? 8.869 7.882 -4.576 1.00 64.69 94 PHE A CA 1
ATOM 788 C C . PHE A 1 94 ? 8.385 8.842 -5.668 1.00 64.69 94 PHE A C 1
ATOM 790 O O . PHE A 1 94 ? 8.020 8.385 -6.754 1.00 64.69 94 PHE A O 1
ATOM 797 N N . PHE A 1 95 ? 8.398 10.148 -5.393 1.00 63.19 95 PHE A N 1
ATOM 798 C CA . PHE A 1 95 ? 7.973 11.196 -6.310 1.00 63.19 95 PHE A CA 1
ATOM 799 C C . PHE A 1 95 ? 9.117 12.178 -6.558 1.00 63.19 95 PHE A C 1
ATOM 801 O O . PHE A 1 95 ? 9.782 12.637 -5.632 1.00 63.19 95 PHE A O 1
ATOM 808 N N . SER A 1 96 ? 9.331 12.514 -7.830 1.00 62.03 96 SER A N 1
ATOM 809 C CA . SER A 1 96 ? 10.268 13.565 -8.241 1.00 62.03 96 SER A CA 1
ATOM 810 C C . SER A 1 96 ? 9.722 14.974 -8.007 1.00 62.03 96 SER A C 1
ATOM 812 O O . SER A 1 96 ? 10.491 15.926 -7.910 1.00 62.03 96 SER A O 1
ATOM 814 N N . ASP A 1 97 ? 8.394 15.110 -7.978 1.00 63.97 97 ASP A N 1
ATOM 815 C CA . ASP A 1 97 ? 7.714 16.387 -7.802 1.00 63.97 97 ASP A CA 1
ATOM 816 C C . ASP A 1 97 ? 7.662 16.696 -6.298 1.00 63.97 97 ASP A C 1
ATOM 818 O O . ASP A 1 97 ? 7.101 15.925 -5.521 1.00 63.97 97 ASP A O 1
ATOM 822 N N . ALA A 1 98 ? 8.248 17.824 -5.885 1.00 64.06 98 ALA A N 1
ATOM 823 C CA . ALA A 1 98 ? 8.374 18.192 -4.470 1.00 64.06 98 ALA A CA 1
ATOM 824 C C . ALA A 1 98 ? 7.024 18.459 -3.771 1.00 64.06 98 ALA A C 1
ATOM 826 O O . ALA A 1 98 ? 6.980 18.493 -2.548 1.00 64.06 98 ALA A O 1
ATOM 827 N N . ASN A 1 99 ? 5.943 18.644 -4.540 1.00 70.31 99 ASN A N 1
ATOM 828 C CA . ASN A 1 99 ? 4.587 18.908 -4.060 1.00 70.31 99 ASN A CA 1
ATOM 829 C C . ASN A 1 99 ? 3.561 18.166 -4.945 1.00 70.31 99 ASN A C 1
ATOM 831 O O . ASN A 1 99 ? 3.044 18.770 -5.888 1.00 70.31 99 ASN A O 1
ATOM 835 N N . PRO A 1 100 ? 3.267 16.871 -4.726 1.00 81.44 100 PRO A N 1
ATOM 836 C CA . PRO A 1 100 ? 2.174 16.221 -5.445 1.00 81.44 100 PRO A CA 1
ATOM 837 C C . PRO A 1 100 ? 0.816 16.739 -4.959 1.00 81.44 100 PRO A C 1
ATOM 839 O O . PRO A 1 100 ? 0.680 17.260 -3.848 1.00 81.44 100 PRO A O 1
ATOM 842 N N . ALA A 1 101 ? -0.220 16.491 -5.752 1.00 86.50 101 ALA A N 1
ATOM 843 C CA . ALA A 1 101 ? -1.579 16.588 -5.256 1.00 86.50 101 ALA A CA 1
ATOM 844 C C . ALA A 1 101 ? -1.856 15.442 -4.263 1.00 86.50 101 ALA A C 1
ATOM 846 O O . ALA A 1 101 ? -1.356 14.321 -4.418 1.00 86.50 101 ALA A O 1
ATOM 847 N N . LYS A 1 102 ? -2.662 15.734 -3.236 1.00 90.69 102 LYS A N 1
ATOM 848 C CA . LYS A 1 102 ? -3.083 14.778 -2.204 1.00 90.69 102 LYS A CA 1
ATOM 849 C C . LYS A 1 102 ? -4.593 14.572 -2.282 1.00 90.69 102 LYS A C 1
ATOM 851 O O . LYS A 1 102 ? -5.346 15.533 -2.426 1.00 90.69 102 LYS A O 1
ATOM 856 N N . LEU A 1 103 ? -5.036 13.324 -2.180 1.00 92.88 103 LEU A N 1
ATOM 857 C CA . LEU A 1 103 ? -6.430 12.973 -1.928 1.00 92.88 103 LEU A CA 1
ATOM 858 C C . LEU A 1 103 ? -6.505 12.290 -0.566 1.00 92.88 103 LEU A C 1
ATOM 860 O O . LEU A 1 103 ? -6.038 11.160 -0.431 1.00 92.88 103 LEU A O 1
ATOM 864 N N . GLN A 1 104 ? -7.082 12.983 0.412 1.00 95.94 104 GLN A N 1
ATOM 865 C CA . GLN A 1 104 ? -7.324 12.453 1.749 1.00 95.94 104 GLN A CA 1
ATOM 866 C C . GLN A 1 104 ? -8.765 11.964 1.855 1.00 95.94 104 GLN A C 1
ATOM 868 O O . GLN A 1 104 ? -9.697 12.699 1.524 1.00 95.94 104 GLN A O 1
ATOM 873 N N . ILE A 1 105 ? -8.931 10.726 2.309 1.00 97.25 105 ILE A N 1
ATOM 874 C CA . ILE A 1 105 ? -10.230 10.085 2.508 1.00 97.25 105 ILE A CA 1
ATOM 875 C C . ILE A 1 105 ? -10.334 9.654 3.977 1.00 97.25 105 ILE A C 1
ATOM 877 O O . ILE A 1 105 ? -9.396 9.022 4.472 1.00 97.25 105 ILE A O 1
ATOM 881 N N . PRO A 1 106 ? -11.441 9.951 4.684 1.00 97.44 106 PRO A N 1
ATOM 882 C CA . PRO A 1 106 ? -11.646 9.453 6.040 1.00 97.44 106 PRO A CA 1
ATOM 883 C C . PRO A 1 106 ? -11.640 7.921 6.073 1.00 97.44 106 PRO A C 1
ATOM 885 O O . PRO A 1 106 ? -12.351 7.268 5.307 1.00 97.44 106 PRO A O 1
ATOM 888 N N . LEU A 1 107 ? -10.865 7.336 6.987 1.00 96.62 107 LEU A N 1
ATOM 889 C CA . LEU A 1 107 ? -10.764 5.885 7.153 1.00 96.62 107 LEU A CA 1
ATOM 890 C C . LEU A 1 107 ? -12.104 5.275 7.598 1.00 96.62 107 LEU A C 1
ATOM 892 O O . LEU A 1 107 ? -12.409 4.136 7.260 1.00 96.62 107 LEU A O 1
ATOM 896 N N . SER A 1 108 ? -12.933 6.057 8.295 1.00 96.62 108 SER A N 1
ATOM 897 C CA . SER A 1 108 ? -14.271 5.670 8.761 1.00 96.62 108 SER A CA 1
ATOM 898 C C . SER A 1 108 ? -15.271 5.355 7.644 1.00 96.62 108 SER A C 1
ATOM 900 O O . SER A 1 108 ? -16.314 4.767 7.927 1.00 96.62 108 SER A O 1
ATOM 902 N N . LEU A 1 109 ? -14.972 5.707 6.388 1.00 97.31 109 LEU A N 1
ATOM 903 C CA . LEU A 1 109 ? -15.796 5.327 5.235 1.00 97.31 109 LEU A CA 1
ATOM 904 C C . LEU A 1 109 ? -15.688 3.841 4.885 1.00 97.31 109 LEU A C 1
ATOM 906 O O . LEU A 1 109 ? -16.509 3.327 4.126 1.00 97.31 109 LEU A O 1
ATOM 910 N N . PHE A 1 110 ? -14.682 3.149 5.417 1.00 97.12 110 PHE A N 1
ATOM 911 C CA . PHE A 1 110 ? -14.386 1.775 5.058 1.00 97.12 110 PHE A CA 1
ATOM 912 C C . PHE A 1 110 ? -14.645 0.826 6.222 1.00 97.12 110 PHE A C 1
ATOM 914 O O . PHE A 1 110 ? -14.194 1.032 7.347 1.00 97.12 110 PHE A O 1
ATOM 921 N N . SER A 1 111 ? -15.334 -0.272 5.926 1.00 95.06 111 SER A N 1
ATOM 922 C CA . SER A 1 111 ? -15.400 -1.418 6.833 1.00 95.06 111 SER A CA 1
ATOM 923 C C . SER A 1 111 ? -14.165 -2.313 6.674 1.00 95.06 111 SER A C 1
ATOM 925 O O . SER A 1 111 ? -13.490 -2.281 5.644 1.00 95.06 111 SER A O 1
ATOM 927 N N . SER A 1 112 ? -13.915 -3.192 7.651 1.00 93.12 112 SER A N 1
ATOM 928 C CA . SER A 1 112 ? -12.849 -4.209 7.583 1.00 93.12 112 SER A CA 1
ATOM 929 C C . SER A 1 112 ? -12.997 -5.175 6.385 1.00 93.12 112 SER A C 1
ATOM 931 O O . SER A 1 112 ? -12.072 -5.919 6.068 1.00 93.12 112 SER A O 1
ATOM 933 N N . ASP A 1 113 ? -14.142 -5.189 5.693 1.00 94.94 113 ASP A N 1
ATOM 934 C CA . ASP A 1 113 ? -14.356 -5.984 4.472 1.00 94.94 113 ASP A CA 1
ATOM 935 C C . ASP A 1 113 ? -13.967 -5.260 3.179 1.00 94.94 113 ASP A C 1
ATOM 937 O O . ASP A 1 113 ? -13.935 -5.873 2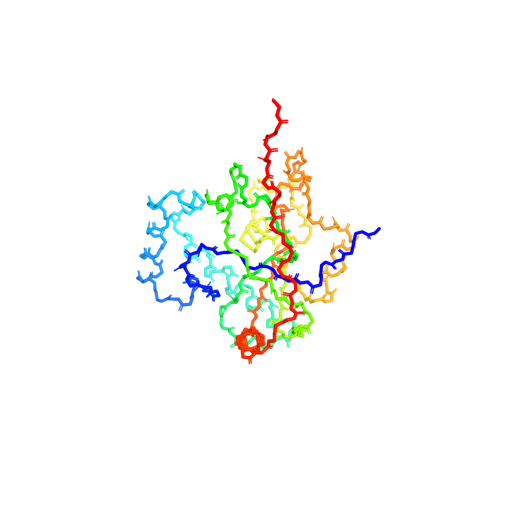.112 1.00 94.94 113 ASP A O 1
ATOM 941 N N . MET A 1 114 ? -13.637 -3.972 3.271 1.00 97.69 114 MET A N 1
ATOM 942 C CA . MET A 1 114 ? -13.314 -3.117 2.128 1.00 97.69 114 MET A CA 1
ATOM 943 C C . MET A 1 114 ? -11.828 -2.784 2.035 1.00 97.69 114 MET A C 1
ATOM 945 O O . MET A 1 114 ? -11.392 -2.313 0.989 1.00 97.69 114 MET A O 1
ATOM 949 N N . ILE A 1 115 ? -11.052 -2.986 3.102 1.00 98.12 115 ILE A N 1
ATOM 950 C CA . ILE A 1 115 ? -9.657 -2.544 3.170 1.00 98.12 115 ILE A CA 1
ATOM 951 C C . ILE A 1 115 ? -8.746 -3.586 3.805 1.00 98.12 115 ILE A C 1
ATOM 953 O O . ILE A 1 115 ? -9.142 -4.315 4.714 1.00 98.12 115 ILE A O 1
ATOM 957 N N . SER A 1 116 ? -7.500 -3.601 3.353 1.00 98.69 116 SER A N 1
ATOM 958 C CA . SER A 1 116 ? -6.401 -4.295 4.012 1.00 98.69 116 SER A CA 1
ATOM 959 C C . SER A 1 116 ? -5.176 -3.399 4.120 1.00 98.69 116 SER A C 1
ATOM 961 O O . SER A 1 116 ? -5.130 -2.308 3.546 1.00 98.69 116 SER A O 1
ATOM 963 N N . PHE A 1 117 ? -4.186 -3.876 4.865 1.00 98.75 117 PHE A N 1
ATOM 964 C CA . PHE A 1 117 ? -2.959 -3.154 5.140 1.00 98.75 117 PHE A CA 1
ATOM 965 C C . PHE A 1 117 ? -1.747 -4.054 4.942 1.00 98.75 117 PHE A C 1
ATOM 967 O O . PHE A 1 117 ? -1.795 -5.254 5.215 1.00 98.75 117 PHE A O 1
ATOM 974 N N . THR A 1 118 ? -0.625 -3.455 4.564 1.00 98.69 118 THR A N 1
ATOM 975 C CA . THR A 1 118 ? 0.694 -4.070 4.735 1.00 98.69 118 THR A CA 1
ATOM 976 C C . THR A 1 118 ? 1.608 -3.098 5.467 1.00 98.69 118 THR A C 1
ATOM 978 O O . THR A 1 118 ? 1.518 -1.879 5.296 1.00 98.69 118 THR A O 1
ATOM 981 N N . TYR A 1 119 ? 2.497 -3.646 6.291 1.00 97.44 119 TYR A N 1
ATOM 982 C CA . TYR A 1 119 ? 3.542 -2.880 6.953 1.00 97.44 119 TYR A CA 1
ATOM 983 C C . TYR A 1 119 ? 4.897 -3.526 6.631 1.00 97.44 119 TYR A C 1
ATOM 985 O O . TYR A 1 119 ? 5.203 -4.591 7.177 1.00 97.44 119 TYR A O 1
ATOM 993 N N . PRO A 1 120 ? 5.707 -2.934 5.731 1.00 94.00 120 PRO A N 1
ATOM 994 C CA . PRO A 1 120 ? 5.491 -1.690 4.973 1.00 94.00 120 PRO A CA 1
ATOM 995 C C . PRO A 1 120 ? 4.776 -1.919 3.632 1.00 94.00 120 PRO A C 1
ATOM 997 O O . PRO A 1 120 ? 3.892 -2.769 3.555 1.00 94.00 120 PRO A O 1
ATOM 1000 N N . ASP A 1 121 ? 5.138 -1.172 2.581 1.00 94.69 121 ASP A N 1
ATOM 1001 C CA . ASP A 1 121 ? 4.718 -1.406 1.191 1.00 94.69 121 ASP A CA 1
ATOM 1002 C C . ASP A 1 121 ? 4.709 -2.899 0.832 1.00 94.69 121 ASP A C 1
ATOM 1004 O O . ASP A 1 121 ? 5.621 -3.652 1.200 1.00 94.69 121 ASP A O 1
ATOM 1008 N N . SER A 1 122 ? 3.676 -3.329 0.110 1.00 97.38 122 SER A N 1
ATOM 1009 C CA . SER A 1 122 ? 3.465 -4.738 -0.222 1.00 97.38 122 SER A CA 1
ATOM 1010 C C . SER A 1 122 ? 4.603 -5.355 -1.041 1.00 97.38 122 SER A C 1
ATOM 1012 O O . SER A 1 122 ? 4.918 -6.530 -0.835 1.00 97.38 122 SER A O 1
ATOM 1014 N N . MET A 1 123 ? 5.268 -4.583 -1.911 1.00 95.56 123 MET A N 1
ATOM 1015 C CA . MET A 1 123 ? 6.369 -5.079 -2.746 1.00 95.56 123 MET A CA 1
ATOM 1016 C C . MET A 1 123 ? 7.589 -5.498 -1.902 1.00 95.56 123 MET A C 1
ATOM 1018 O O . MET A 1 123 ? 7.933 -6.683 -1.918 1.00 95.56 123 MET A O 1
ATOM 1022 N N . PRO A 1 124 ? 8.240 -4.607 -1.116 1.00 93.56 124 PRO A N 1
ATOM 1023 C CA . PRO A 1 124 ? 9.329 -5.012 -0.243 1.00 93.56 124 PRO A CA 1
ATOM 1024 C C . PRO A 1 124 ? 8.847 -5.958 0.856 1.00 93.56 124 PRO A C 1
ATOM 1026 O O . PRO A 1 124 ? 9.588 -6.871 1.189 1.00 93.56 124 PRO A O 1
ATOM 1029 N N . SER A 1 125 ? 7.626 -5.821 1.389 1.00 96.38 125 SER A N 1
ATOM 1030 C CA . SER A 1 125 ? 7.130 -6.737 2.426 1.00 96.38 125 SER A CA 1
A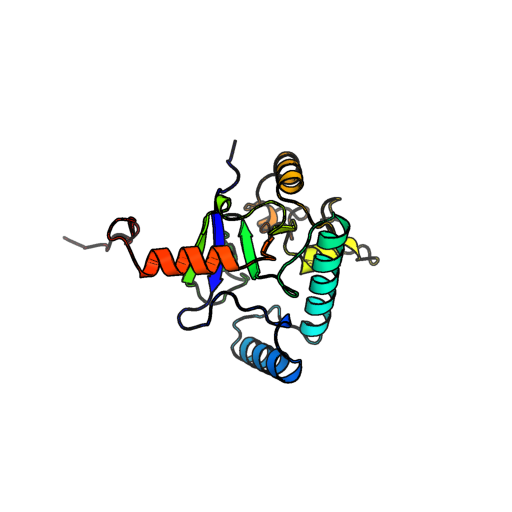TOM 1031 C C . SER A 1 125 ? 7.159 -8.198 1.956 1.00 96.38 125 SER A C 1
ATOM 1033 O O . SER A 1 125 ? 7.751 -9.052 2.623 1.00 96.38 125 SER A O 1
ATOM 1035 N N . LEU A 1 126 ? 6.611 -8.491 0.769 1.00 97.06 126 LEU A N 1
ATOM 1036 C CA . LEU A 1 126 ? 6.640 -9.846 0.215 1.00 97.06 126 L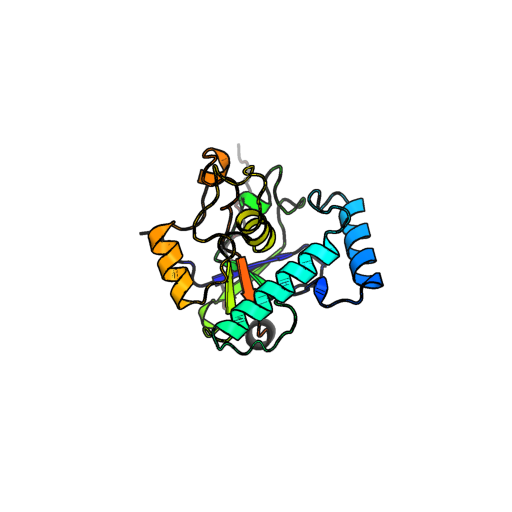EU A CA 1
ATOM 1037 C C . LEU A 1 126 ? 8.055 -10.272 -0.208 1.00 97.06 126 LEU A C 1
ATOM 1039 O O . LEU A 1 126 ? 8.454 -11.414 0.042 1.00 97.06 126 LEU A O 1
ATOM 1043 N N . ALA A 1 127 ? 8.827 -9.371 -0.822 1.00 95.06 127 ALA A N 1
ATOM 1044 C CA . ALA A 1 127 ? 10.194 -9.667 -1.250 1.00 95.06 127 ALA A CA 1
ATOM 1045 C C . ALA A 1 127 ? 11.102 -10.032 -0.063 1.00 95.06 127 ALA A C 1
ATOM 1047 O O . ALA A 1 127 ? 11.852 -11.002 -0.136 1.00 95.06 127 ALA A O 1
ATOM 1048 N N . ILE A 1 128 ? 10.994 -9.311 1.057 1.00 95.19 128 ILE A N 1
ATOM 1049 C CA . ILE A 1 128 ? 11.768 -9.569 2.278 1.00 95.19 128 ILE A CA 1
ATOM 1050 C C . ILE A 1 128 ? 11.375 -10.911 2.890 1.00 95.19 128 ILE A C 1
ATOM 1052 O O . ILE A 1 128 ? 12.244 -11.709 3.239 1.00 95.19 128 ILE A O 1
ATOM 1056 N N . ALA A 1 129 ? 10.074 -11.191 2.992 1.00 95.44 129 ALA A N 1
ATOM 1057 C CA . ALA A 1 129 ? 9.590 -12.444 3.562 1.00 95.44 129 ALA A CA 1
ATOM 1058 C C . ALA A 1 129 ? 10.026 -13.673 2.752 1.00 95.44 129 ALA A C 1
ATOM 1060 O O . ALA A 1 129 ? 10.304 -14.726 3.326 1.00 95.44 129 ALA A O 1
ATOM 1061 N N . THR A 1 130 ? 10.115 -13.531 1.428 1.00 95.06 130 THR A N 1
ATOM 1062 C CA . THR A 1 130 ? 10.460 -14.623 0.507 1.00 95.06 130 THR A CA 1
ATOM 1063 C C . THR A 1 130 ? 11.941 -14.686 0.141 1.00 95.06 130 THR A C 1
ATOM 1065 O O . THR A 1 130 ? 12.354 -15.631 -0.531 1.00 95.06 130 THR A O 1
ATOM 1068 N N . ASP A 1 131 ? 12.763 -13.740 0.608 1.00 93.25 131 ASP A N 1
ATOM 1069 C CA . ASP A 1 131 ? 14.206 -13.774 0.390 1.00 93.25 131 ASP A CA 1
ATOM 1070 C C . ASP A 1 131 ? 14.835 -14.975 1.109 1.00 93.25 131 ASP A C 1
ATOM 1072 O O . ASP A 1 131 ? 14.800 -15.079 2.337 1.00 93.25 131 ASP A O 1
ATOM 1076 N N . THR A 1 132 ? 15.461 -15.862 0.338 1.00 91.50 132 THR A N 1
ATOM 1077 C CA . THR A 1 132 ? 16.223 -17.015 0.841 1.00 91.50 132 THR A CA 1
ATOM 1078 C C . THR A 1 132 ? 17.734 -16.787 0.790 1.00 91.50 132 THR A C 1
ATOM 1080 O O . THR A 1 132 ? 18.500 -17.698 1.096 1.00 91.50 132 THR A O 1
ATOM 1083 N N . THR A 1 133 ? 18.187 -15.604 0.356 1.00 93.12 133 THR A N 1
ATOM 1084 C CA . THR A 1 133 ? 19.618 -15.292 0.194 1.00 93.12 133 THR A CA 1
ATOM 1085 C C . THR A 1 133 ? 20.280 -14.780 1.473 1.00 93.12 133 THR A C 1
ATOM 1087 O O . THR A 1 133 ? 21.502 -14.658 1.510 1.00 93.12 133 THR A O 1
ATOM 1090 N N . GLY A 1 134 ? 19.491 -14.468 2.508 1.00 88.75 134 GLY A N 1
ATOM 1091 C CA . GLY A 1 134 ? 19.964 -13.914 3.782 1.00 88.75 134 GLY A CA 1
ATOM 1092 C C . GLY A 1 134 ? 20.282 -12.415 3.732 1.00 88.75 134 GLY A C 1
ATOM 1093 O O . GLY A 1 134 ? 20.654 -11.819 4.740 1.00 88.75 134 GLY A O 1
ATOM 1094 N N . ARG A 1 135 ? 20.109 -11.760 2.574 1.00 86.50 135 ARG A N 1
ATOM 1095 C CA . ARG A 1 135 ? 20.312 -10.307 2.426 1.00 86.50 135 ARG A CA 1
ATOM 1096 C C . ARG A 1 135 ? 19.269 -9.493 3.193 1.00 86.50 135 ARG A C 1
ATOM 1098 O O . ARG A 1 135 ? 19.521 -8.325 3.486 1.00 86.50 135 ARG A O 1
ATOM 1105 N N . GLY A 1 136 ? 18.117 -10.103 3.471 1.00 85.88 136 GLY A N 1
ATOM 1106 C CA . GLY A 1 136 ? 17.011 -9.558 4.254 1.00 85.88 136 GLY A CA 1
ATOM 1107 C C . GLY A 1 136 ? 17.205 -9.531 5.769 1.00 85.88 136 GLY A C 1
ATOM 1108 O O . GLY A 1 136 ? 16.466 -8.837 6.462 1.00 85.88 136 GLY A O 1
ATOM 1109 N N . ASP A 1 137 ? 18.144 -10.308 6.310 1.00 92.25 137 ASP A N 1
ATOM 1110 C CA . ASP A 1 137 ? 18.027 -10.785 7.695 1.00 92.25 137 ASP A CA 1
ATOM 1111 C C . ASP A 1 137 ? 18.206 -9.694 8.758 1.00 92.25 137 ASP A C 1
ATOM 1113 O O . ASP A 1 137 ? 17.595 -9.778 9.820 1.00 92.25 137 ASP A O 1
ATOM 1117 N N . SER A 1 138 ? 18.971 -8.638 8.471 1.00 94.00 138 SER A N 1
ATOM 1118 C CA . SER A 1 138 ? 19.188 -7.525 9.408 1.00 94.00 138 SER A CA 1
ATOM 1119 C C . SER A 1 138 ? 17.961 -6.627 9.608 1.00 94.00 138 SER A C 1
ATOM 1121 O O . SER A 1 138 ? 17.882 -5.922 10.614 1.00 94.00 138 SER A O 1
ATOM 1123 N N . TYR A 1 139 ? 16.997 -6.650 8.682 1.00 94.12 139 TYR A N 1
ATOM 1124 C CA . TYR A 1 139 ? 15.782 -5.825 8.732 1.00 94.12 139 TYR A CA 1
ATOM 1125 C C . TYR A 1 139 ? 14.477 -6.622 8.674 1.00 94.12 139 TYR A C 1
ATOM 1127 O O . TYR A 1 139 ? 13.410 -6.042 8.897 1.00 94.12 139 TYR A O 1
ATOM 1135 N N . ARG A 1 140 ? 14.543 -7.934 8.410 1.00 95.69 140 ARG A N 1
ATOM 1136 C CA . ARG A 1 140 ? 13.387 -8.835 8.370 1.00 95.69 140 ARG A CA 1
ATOM 1137 C C . ARG A 1 140 ? 12.656 -8.841 9.712 1.00 95.69 140 ARG A C 1
ATOM 1139 O O . ARG A 1 140 ? 13.259 -9.062 10.761 1.00 95.69 140 ARG A O 1
ATOM 1146 N N . LYS A 1 141 ? 11.337 -8.667 9.662 1.00 95.75 141 LYS A N 1
ATOM 1147 C CA . LYS A 1 141 ? 10.435 -8.764 10.817 1.00 95.75 141 LYS A CA 1
ATOM 1148 C C . LYS A 1 141 ? 9.394 -9.855 10.595 1.00 95.75 141 LYS A C 1
ATOM 1150 O O . LYS A 1 141 ? 9.051 -10.120 9.443 1.00 95.75 141 LYS A O 1
ATOM 1155 N N . PRO A 1 142 ? 8.813 -10.420 11.669 1.00 96.38 142 PRO A N 1
ATOM 1156 C CA . PRO A 1 142 ? 7.683 -11.339 11.553 1.00 96.38 142 PRO A CA 1
ATOM 1157 C C . PRO A 1 142 ? 6.504 -10.767 10.754 1.00 96.38 142 PRO A C 1
ATOM 1159 O O . PRO A 1 142 ? 5.792 -11.528 10.112 1.00 96.38 142 PRO A O 1
ATOM 1162 N N . ILE A 1 143 ? 6.310 -9.443 10.763 1.00 96.81 143 ILE A N 1
ATOM 1163 C CA . ILE A 1 143 ? 5.219 -8.753 10.053 1.00 96.81 143 ILE A CA 1
ATOM 1164 C C . ILE A 1 143 ? 5.402 -8.684 8.529 1.00 96.81 143 ILE A C 1
ATOM 1166 O O . ILE A 1 143 ? 4.442 -8.410 7.810 1.00 96.81 143 ILE A O 1
ATOM 1170 N N . HIS A 1 144 ? 6.611 -8.927 8.013 1.00 97.06 144 HIS A N 1
ATOM 1171 C CA . HIS A 1 144 ? 6.857 -8.918 6.571 1.00 97.06 144 HIS A CA 1
ATOM 1172 C C . HIS A 1 144 ? 6.206 -10.132 5.904 1.00 97.06 144 HIS A C 1
ATOM 1174 O O . HIS A 1 144 ? 6.228 -11.240 6.439 1.00 97.06 144 HIS A O 1
ATOM 1180 N N . GLY A 1 145 ? 5.629 -9.927 4.719 1.00 97.19 145 GLY A N 1
ATOM 1181 C CA . GLY A 1 145 ? 4.891 -10.963 3.992 1.00 97.19 145 GLY A CA 1
ATOM 1182 C C . GLY A 1 145 ? 3.525 -11.282 4.595 1.00 97.19 145 GLY A C 1
ATOM 1183 O O . GLY A 1 145 ? 2.974 -12.348 4.320 1.00 97.19 145 GLY A O 1
ATOM 1184 N N . GLN A 1 146 ? 2.971 -10.372 5.398 1.00 98.31 146 GLN A N 1
ATOM 1185 C CA . GLN A 1 146 ? 1.615 -10.469 5.924 1.00 98.31 146 GLN A CA 1
ATOM 1186 C C . GLN A 1 146 ? 0.725 -9.355 5.371 1.00 98.31 146 GLN A C 1
ATOM 1188 O O . GLN A 1 146 ? 1.162 -8.219 5.175 1.00 98.31 146 GLN A O 1
ATOM 1193 N N . VAL A 1 147 ? -0.540 -9.705 5.145 1.00 98.62 147 VAL A N 1
ATOM 1194 C CA . VAL A 1 147 ? -1.637 -8.762 4.910 1.00 98.62 147 VAL A CA 1
ATOM 1195 C C . VAL A 1 147 ? -2.440 -8.673 6.197 1.00 98.62 147 VAL A C 1
ATOM 1197 O O . VAL A 1 147 ? -2.752 -9.702 6.798 1.00 98.62 147 VAL A O 1
ATOM 1200 N N . PHE A 1 148 ? -2.784 -7.465 6.616 1.00 98.56 148 PHE A N 1
ATOM 1201 C CA . PHE A 1 148 ? -3.499 -7.204 7.857 1.00 98.56 148 PHE A CA 1
ATOM 1202 C C . PHE A 1 148 ? -4.904 -6.670 7.577 1.00 98.56 148 PHE A C 1
ATOM 1204 O O . PHE A 1 148 ? -5.126 -5.900 6.642 1.00 98.56 148 PHE A O 1
ATOM 1211 N N . THR A 1 149 ? -5.857 -7.090 8.400 1.00 97.44 149 THR A N 1
ATOM 1212 C CA . THR A 1 149 ? -7.180 -6.463 8.538 1.00 97.44 149 THR A CA 1
ATOM 1213 C C . THR A 1 149 ? -7.083 -5.145 9.307 1.00 97.44 149 THR A C 1
ATOM 1215 O O . THR A 1 149 ? -6.036 -4.820 9.871 1.00 97.44 149 THR A O 1
ATOM 1218 N N . ALA A 1 150 ? -8.187 -4.392 9.354 1.00 94.69 150 ALA A N 1
ATOM 1219 C CA . ALA A 1 150 ? -8.281 -3.173 10.157 1.00 94.69 150 ALA A CA 1
ATOM 1220 C C . ALA A 1 150 ? -8.045 -3.434 11.654 1.00 94.69 150 ALA A C 1
ATOM 1222 O O . ALA A 1 150 ? -7.493 -2.586 12.346 1.00 94.69 150 ALA A O 1
ATOM 1223 N N . GLU A 1 151 ? -8.424 -4.609 12.149 1.00 94.44 151 GLU A N 1
ATOM 1224 C CA . GLU A 1 151 ? -8.208 -5.014 13.533 1.00 94.44 151 GLU A CA 1
ATOM 1225 C C . GLU A 1 151 ? -6.743 -5.413 13.776 1.00 94.44 151 GLU A C 1
ATOM 1227 O O . GLU A 1 151 ? -6.106 -4.901 14.694 1.00 94.44 151 GLU A O 1
ATOM 1232 N N . GLU A 1 152 ? -6.173 -6.261 12.913 1.00 97.19 152 GLU A N 1
ATOM 1233 C CA . GLU A 1 152 ? -4.790 -6.748 13.060 1.00 97.19 152 GLU A CA 1
ATOM 1234 C C . GLU A 1 152 ? -3.753 -5.622 12.920 1.00 97.19 152 GLU A C 1
ATOM 1236 O O . GLU A 1 152 ? -2.752 -5.611 13.635 1.00 97.19 152 GLU A O 1
ATOM 1241 N N . ILE A 1 153 ? -3.975 -4.641 12.033 1.00 97.06 153 ILE A N 1
ATOM 1242 C CA . ILE A 1 153 ? -3.012 -3.542 11.858 1.00 97.06 153 ILE A CA 1
ATOM 1243 C C . ILE A 1 153 ? -2.895 -2.675 13.120 1.00 97.06 153 ILE A C 1
ATOM 1245 O O . ILE A 1 153 ? -1.825 -2.130 13.384 1.00 97.06 153 ILE A O 1
ATOM 1249 N N . ILE A 1 154 ? -3.953 -2.578 13.935 1.00 95.44 154 ILE A N 1
ATOM 1250 C CA . ILE A 1 154 ? -3.911 -1.854 15.213 1.00 95.44 154 ILE A CA 1
ATOM 1251 C C . ILE A 1 154 ? -2.926 -2.538 16.165 1.00 95.44 154 ILE A C 1
ATOM 1253 O O . ILE A 1 154 ? -2.107 -1.855 16.779 1.00 95.44 154 ILE A O 1
ATOM 1257 N N . GLU A 1 155 ? -2.966 -3.868 16.256 1.00 95.94 155 GLU A N 1
ATOM 1258 C CA . GLU A 1 155 ? -2.046 -4.657 17.085 1.00 95.94 155 GLU A CA 1
ATOM 1259 C C . GLU A 1 155 ? -0.600 -4.505 16.596 1.00 95.94 155 GLU A C 1
ATOM 1261 O O . GLU A 1 155 ? 0.308 -4.235 17.384 1.00 95.94 155 GLU A O 1
ATOM 1266 N N . VAL A 1 156 ? -0.390 -4.562 15.277 1.00 97.19 156 VAL A N 1
ATOM 1267 C CA . VAL A 1 156 ? 0.933 -4.350 14.674 1.00 97.19 156 VAL A CA 1
ATOM 1268 C C . VAL A 1 156 ? 1.467 -2.947 14.981 1.00 97.19 156 VAL A C 1
ATOM 1270 O O . VAL A 1 156 ? 2.637 -2.798 15.331 1.00 97.19 156 VAL A O 1
ATOM 1273 N N . ILE A 1 157 ? 0.635 -1.904 14.887 1.00 96.06 157 ILE A N 1
ATOM 1274 C CA . ILE A 1 157 ? 1.045 -0.532 15.223 1.00 96.06 157 ILE A CA 1
ATOM 1275 C C . ILE A 1 157 ? 1.334 -0.396 16.724 1.00 96.06 157 ILE A C 1
ATOM 1277 O O . ILE A 1 157 ? 2.235 0.352 17.100 1.00 96.06 157 ILE A O 1
ATOM 1281 N N . GLN A 1 158 ? 0.618 -1.109 17.595 1.00 94.94 158 GLN A N 1
ATOM 1282 C CA . GLN A 1 158 ? 0.915 -1.118 19.030 1.00 94.94 158 GLN A CA 1
ATOM 1283 C C . GLN A 1 158 ? 2.282 -1.749 19.333 1.00 94.94 158 GLN A C 1
ATOM 1285 O O . GLN A 1 158 ? 2.988 -1.257 20.214 1.00 94.94 158 GLN A O 1
ATOM 1290 N N . GLU A 1 159 ? 2.670 -2.795 18.598 1.00 95.44 159 GLU A N 1
ATOM 1291 C CA . GLU A 1 159 ? 3.951 -3.488 18.781 1.00 95.44 159 GLU A CA 1
ATOM 1292 C C . GLU A 1 159 ? 5.130 -2.746 18.126 1.00 95.44 159 GLU A C 1
ATOM 1294 O O . GLU A 1 159 ? 6.154 -2.509 18.769 1.00 95.44 159 GLU A O 1
ATOM 1299 N N . TYR A 1 160 ? 4.995 -2.351 16.857 1.00 94.25 160 TYR A N 1
ATOM 1300 C CA . TYR A 1 160 ? 6.091 -1.788 16.054 1.00 94.25 160 TYR A CA 1
ATOM 1301 C C . TYR A 1 160 ? 6.078 -0.255 15.984 1.00 94.25 160 TYR A C 1
ATOM 1303 O O . TYR A 1 160 ? 7.080 0.359 15.612 1.00 94.25 160 TYR A O 1
ATOM 1311 N N . GLY A 1 161 ? 4.977 0.385 16.379 1.00 93.62 161 GLY A N 1
ATOM 1312 C CA . GLY A 1 161 ? 4.776 1.824 16.249 1.00 93.62 161 GLY A CA 1
ATOM 1313 C C . GLY A 1 161 ? 4.406 2.253 14.828 1.00 93.62 161 GLY A C 1
ATOM 1314 O O . GLY A 1 161 ? 4.561 1.509 13.858 1.00 93.62 161 GLY A O 1
ATOM 1315 N N . M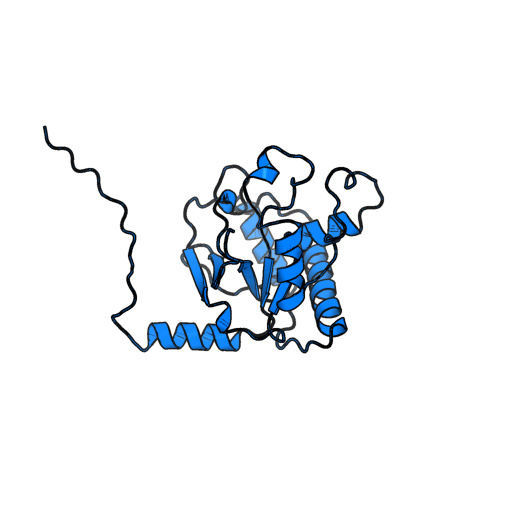ET A 1 162 ? 3.938 3.496 14.700 1.00 93.62 162 MET A N 1
ATOM 1316 C CA . MET A 1 162 ? 3.768 4.124 13.390 1.00 93.62 162 MET A CA 1
ATOM 1317 C C . MET A 1 162 ? 5.130 4.306 12.699 1.00 93.62 162 MET A C 1
ATOM 1319 O O . MET A 1 162 ? 6.110 4.632 13.381 1.00 93.62 162 MET A O 1
ATOM 1323 N N . PRO A 1 163 ? 5.189 4.152 11.363 1.00 91.25 163 PRO A N 1
ATOM 1324 C CA . PRO A 1 163 ? 6.354 4.536 10.580 1.00 91.25 163 PRO A 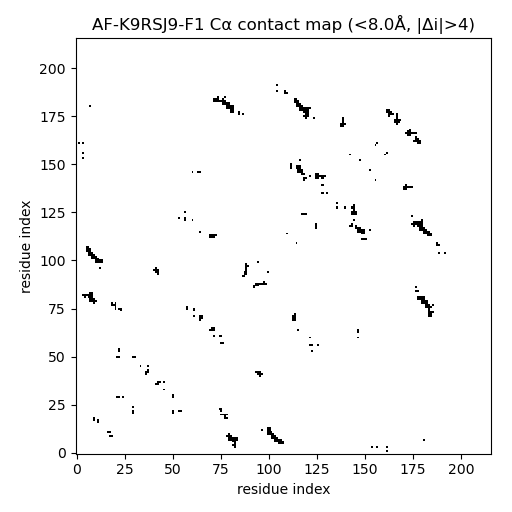CA 1
ATOM 1325 C C . PRO A 1 163 ? 6.787 5.974 10.890 1.00 91.25 163 PRO A C 1
ATOM 1327 O O . PRO A 1 163 ? 5.958 6.860 11.094 1.00 91.25 163 PRO A O 1
ATOM 1330 N N . GLY A 1 164 ? 8.094 6.200 10.924 1.00 87.38 164 GLY A N 1
ATOM 1331 C CA . GLY A 1 164 ? 8.708 7.497 11.203 1.00 87.38 164 GLY A CA 1
ATOM 1332 C C . GLY A 1 164 ? 10.164 7.490 10.753 1.00 87.38 164 GLY A C 1
ATOM 1333 O O . GLY A 1 164 ? 10.566 6.628 9.981 1.00 87.38 164 GLY A O 1
ATOM 1334 N N . ASP A 1 165 ? 10.999 8.386 11.268 1.00 89.50 165 ASP A N 1
ATOM 1335 C CA . ASP A 1 165 ? 12.339 8.625 10.703 1.00 89.50 165 ASP A CA 1
ATOM 1336 C C . ASP A 1 165 ? 13.383 7.516 10.924 1.00 89.50 165 ASP A C 1
ATOM 1338 O O . ASP A 1 165 ? 14.492 7.609 10.394 1.00 89.50 165 ASP A O 1
ATOM 1342 N N . LYS A 1 166 ? 13.063 6.448 11.667 1.00 90.38 166 LYS A N 1
ATOM 1343 C CA . LYS A 1 166 ? 14.033 5.392 12.014 1.00 90.38 166 LYS A CA 1
ATOM 1344 C C . LYS A 1 166 ? 14.664 4.732 10.788 1.00 90.38 166 LYS A C 1
ATOM 1346 O O . LYS A 1 166 ? 15.847 4.408 10.820 1.00 90.38 166 LYS A O 1
ATOM 1351 N N . TRP A 1 167 ? 13.927 4.596 9.683 1.00 90.25 167 TRP A N 1
ATOM 1352 C CA . TRP A 1 167 ? 14.439 4.008 8.437 1.00 90.25 167 TRP A CA 1
ATOM 1353 C C . TRP A 1 167 ? 15.653 4.756 7.858 1.00 90.25 167 TRP A C 1
ATOM 1355 O O . TRP A 1 167 ? 16.415 4.179 7.081 1.00 90.25 167 TRP A O 1
ATOM 1365 N N . LYS A 1 168 ? 15.844 6.032 8.229 1.00 88.88 168 LYS A N 1
ATOM 1366 C CA . LYS A 1 168 ? 16.946 6.881 7.751 1.00 88.88 168 LYS A CA 1
ATOM 1367 C C . LYS A 1 168 ? 18.284 6.520 8.391 1.00 88.88 168 LYS A C 1
ATOM 1369 O O . LYS A 1 168 ? 19.326 6.768 7.787 1.00 88.88 168 LYS A O 1
ATOM 1374 N N . THR A 1 169 ? 18.270 5.974 9.607 1.00 91.44 169 THR A N 1
ATOM 1375 C CA . THR A 1 169 ? 19.485 5.780 10.419 1.00 91.44 169 THR A CA 1
ATOM 1376 C C . THR A 1 169 ? 19.639 4.377 10.986 1.00 91.44 169 THR A C 1
ATOM 1378 O O . THR A 1 169 ? 20.752 3.977 11.313 1.00 91.44 169 THR A O 1
ATOM 1381 N N . GLU A 1 170 ? 18.552 3.624 11.118 1.00 93.81 170 GLU A N 1
ATOM 1382 C CA . GLU A 1 170 ? 18.545 2.303 11.731 1.00 93.81 170 GLU A CA 1
ATOM 1383 C C . GLU A 1 170 ? 18.290 1.235 10.666 1.00 93.81 170 GLU A C 1
ATOM 1385 O O . GLU A 1 170 ? 17.209 1.174 10.077 1.00 93.81 170 GLU A O 1
ATOM 1390 N N . GLU A 1 171 ? 19.274 0.357 10.446 1.00 92.75 171 GLU A N 1
ATOM 1391 C CA . GLU A 1 171 ? 19.185 -0.712 9.444 1.00 92.75 171 GLU A CA 1
ATOM 1392 C C . GLU A 1 171 ? 17.945 -1.579 9.649 1.00 92.75 171 GLU A C 1
ATOM 1394 O O . GLU A 1 171 ? 17.254 -1.877 8.678 1.00 92.75 171 GLU A O 1
ATOM 1399 N N . TYR A 1 172 ? 17.612 -1.888 10.905 1.00 94.62 172 TYR A N 1
ATOM 1400 C CA . TYR A 1 172 ? 16.429 -2.667 11.246 1.00 94.62 172 TYR A CA 1
ATOM 1401 C C . TYR A 1 172 ? 15.155 -2.088 10.622 1.00 94.62 172 TYR A C 1
ATOM 1403 O O . TYR A 1 172 ? 14.307 -2.864 10.217 1.00 94.62 172 TYR A O 1
ATOM 1411 N N . TRP A 1 173 ? 15.020 -0.766 10.470 1.00 93.19 173 TRP A N 1
ATOM 1412 C CA . TRP A 1 173 ? 13.812 -0.095 9.961 1.00 93.19 173 TRP A CA 1
ATOM 1413 C C . TRP A 1 173 ? 13.884 0.295 8.482 1.00 93.19 173 TRP A C 1
ATOM 1415 O O . TRP A 1 173 ? 13.006 0.997 7.988 1.00 93.19 173 TRP A O 1
ATOM 1425 N N . ARG A 1 174 ? 14.930 -0.123 7.761 1.00 90.25 174 ARG A N 1
ATOM 1426 C CA . ARG A 1 174 ? 15.290 0.369 6.418 1.00 90.25 174 ARG A CA 1
ATOM 1427 C C . ARG A 1 174 ? 14.134 0.446 5.411 1.00 90.25 174 ARG A C 1
ATOM 1429 O O . ARG A 1 174 ? 14.114 1.356 4.582 1.00 90.25 174 ARG A O 1
ATOM 1436 N N . TYR A 1 175 ? 13.204 -0.507 5.451 1.00 90.50 175 TYR A N 1
ATOM 1437 C CA . TYR A 1 175 ? 12.069 -0.576 4.523 1.00 90.50 175 TYR A CA 1
ATOM 1438 C C . TYR A 1 175 ? 10.747 -0.093 5.134 1.00 90.50 175 TYR A C 1
ATOM 1440 O O . TYR A 1 175 ? 9.779 0.110 4.403 1.00 90.50 175 TYR A O 1
ATOM 1448 N N . ASP A 1 176 ? 10.707 0.165 6.442 1.00 91.88 176 ASP A N 1
ATOM 1449 C CA . ASP A 1 176 ? 9.491 0.424 7.216 1.00 91.88 176 ASP A CA 1
ATOM 1450 C C . ASP A 1 176 ? 9.075 1.901 7.175 1.00 91.88 176 ASP A C 1
ATOM 1452 O O . ASP A 1 176 ? 8.953 2.579 8.193 1.00 91.88 176 ASP A O 1
ATOM 1456 N N . ARG A 1 177 ? 8.917 2.423 5.952 1.00 91.25 177 ARG A N 1
ATOM 1457 C CA . ARG A 1 177 ? 8.729 3.857 5.677 1.00 91.25 177 ARG A CA 1
ATOM 1458 C C . ARG A 1 177 ? 7.284 4.328 5.841 1.00 91.25 177 ARG A C 1
ATOM 1460 O O . ARG A 1 177 ? 7.061 5.482 6.178 1.00 91.25 177 ARG A O 1
ATOM 1467 N N . PHE A 1 178 ? 6.307 3.472 5.553 1.00 94.44 178 PHE A N 1
ATOM 1468 C CA . PHE A 1 178 ? 4.870 3.749 5.655 1.00 94.44 178 PHE A CA 1
ATOM 1469 C C . PHE A 1 178 ? 4.084 2.448 5.797 1.00 94.44 178 PHE A C 1
ATOM 1471 O O . PHE A 1 178 ? 4.609 1.374 5.511 1.00 94.44 178 PHE A O 1
ATOM 1478 N N . ILE A 1 179 ? 2.817 2.571 6.185 1.00 97.12 179 ILE A N 1
ATOM 1479 C CA . ILE A 1 179 ? 1.820 1.506 6.092 1.00 97.12 179 ILE A CA 1
ATOM 1480 C C . ILE A 1 179 ? 1.028 1.746 4.806 1.00 97.12 179 ILE A C 1
ATOM 1482 O O . ILE A 1 179 ? 0.444 2.820 4.623 1.00 97.12 179 ILE A O 1
ATOM 1486 N N . GLU A 1 180 ? 1.050 0.767 3.904 1.00 98.06 180 GLU A N 1
ATOM 1487 C CA . GLU A 1 180 ? 0.256 0.791 2.675 1.00 98.06 180 GLU A CA 1
ATOM 1488 C C . GLU A 1 180 ? -1.159 0.304 2.996 1.00 98.06 180 GLU A C 1
ATOM 1490 O O . GLU A 1 180 ? -1.336 -0.692 3.698 1.00 98.06 180 GLU A O 1
ATOM 1495 N N . VAL A 1 181 ? -2.159 1.007 2.471 1.00 98.56 181 VAL A N 1
ATOM 1496 C CA . VAL A 1 181 ? -3.570 0.629 2.544 1.00 98.56 181 VAL A CA 1
ATOM 1497 C C . VAL A 1 181 ? -4.021 0.200 1.157 1.00 98.56 181 VAL A C 1
ATOM 1499 O O . VAL A 1 181 ? -3.839 0.929 0.177 1.00 98.56 181 VAL A O 1
ATOM 1502 N N . GLN A 1 182 ? -4.634 -0.976 1.079 1.00 98.62 182 GLN A N 1
ATOM 1503 C CA . GLN A 1 182 ? -5.252 -1.500 -0.130 1.00 98.62 182 GLN A CA 1
ATOM 1504 C C . GLN A 1 182 ? -6.772 -1.416 0.018 1.00 98.62 182 GLN A C 1
ATOM 1506 O O . GLN A 1 182 ? -7.362 -2.123 0.832 1.00 98.62 182 GLN A O 1
ATOM 1511 N N . VAL A 1 183 ? -7.408 -0.541 -0.763 1.00 98.50 183 VAL A N 1
ATOM 1512 C CA . VAL A 1 183 ? -8.868 -0.412 -0.815 1.00 98.50 183 VAL A CA 1
ATOM 1513 C C . VAL A 1 183 ? -9.417 -1.322 -1.908 1.00 98.50 183 VAL A C 1
ATOM 1515 O O . VAL A 1 183 ? -9.114 -1.150 -3.089 1.00 98.50 183 VAL A O 1
ATOM 1518 N N . TRP A 1 184 ? -10.245 -2.276 -1.505 1.00 98.25 184 TRP A N 1
ATOM 1519 C CA . TRP A 1 184 ? -10.870 -3.298 -2.344 1.00 98.25 184 TRP A CA 1
ATOM 1520 C C . TRP A 1 184 ? -12.299 -2.959 -2.765 1.00 98.25 184 TRP A C 1
ATOM 1522 O O . TRP A 1 184 ? -12.907 -3.735 -3.497 1.00 98.25 184 TRP A O 1
ATOM 1532 N N . ASP A 1 185 ? -12.834 -1.828 -2.311 1.00 97.50 185 ASP A N 1
ATOM 1533 C CA . ASP A 1 185 ? -14.133 -1.285 -2.701 1.00 97.50 185 ASP A CA 1
ATOM 1534 C C . ASP A 1 185 ? -14.041 0.242 -2.770 1.00 97.50 185 ASP A C 1
ATOM 1536 O O . ASP A 1 185 ? -13.878 0.910 -1.751 1.00 97.50 185 ASP A O 1
ATOM 1540 N N . ASP A 1 186 ? -14.090 0.796 -3.982 1.00 96.56 186 ASP A N 1
ATOM 1541 C CA . ASP A 1 186 ? -13.912 2.229 -4.219 1.00 96.56 186 ASP A CA 1
ATOM 1542 C C . ASP A 1 186 ? -15.227 3.015 -4.283 1.00 96.56 186 ASP A C 1
ATOM 1544 O O . ASP A 1 186 ? -15.190 4.240 -4.406 1.00 96.56 186 ASP A O 1
ATOM 1548 N N . ARG A 1 187 ? -16.385 2.361 -4.125 1.00 96.94 187 ARG A N 1
ATOM 1549 C CA . ARG A 1 187 ? -17.695 3.037 -4.119 1.00 96.94 187 ARG A CA 1
ATOM 1550 C C . ARG A 1 187 ? -17.786 4.144 -3.055 1.00 96.94 187 ARG A C 1
ATOM 1552 O O . ARG A 1 187 ? -18.162 5.254 -3.434 1.00 96.94 187 ARG A O 1
ATOM 1559 N N . PRO A 1 188 ? -17.339 3.938 -1.793 1.00 97.12 188 PRO A N 1
ATOM 1560 C CA . PRO A 1 188 ? -17.353 5.007 -0.789 1.00 97.12 188 PRO A CA 1
ATOM 1561 C C . PRO A 1 188 ? -16.468 6.207 -1.158 1.00 97.12 188 PRO A C 1
ATOM 1563 O O . PRO A 1 188 ? -16.746 7.333 -0.749 1.00 97.12 188 PRO A O 1
ATOM 1566 N N . ILE A 1 189 ? -15.405 5.994 -1.947 1.00 96.50 189 ILE A N 1
ATOM 1567 C CA . ILE A 1 189 ? -14.523 7.080 -2.400 1.00 96.50 189 ILE A CA 1
ATOM 1568 C C . ILE A 1 189 ? -15.264 7.968 -3.398 1.00 96.50 189 ILE A C 1
ATOM 1570 O O . ILE A 1 189 ? -15.191 9.192 -3.302 1.00 96.50 189 ILE A O 1
ATOM 1574 N N . TRP A 1 190 ? -15.976 7.368 -4.352 1.00 95.38 190 TRP A N 1
ATOM 1575 C CA . TRP A 1 190 ? -16.733 8.122 -5.349 1.00 95.38 190 TRP A CA 1
ATOM 1576 C C . TRP A 1 190 ? -17.886 8.899 -4.716 1.00 95.38 190 TRP A C 1
ATOM 1578 O O . TRP A 1 190 ? -18.032 10.082 -5.004 1.00 95.38 190 TRP A O 1
ATOM 1588 N N . GLU A 1 191 ? -18.613 8.296 -3.773 1.00 95.31 191 GLU A N 1
ATOM 1589 C CA . GLU A 1 191 ? -19.658 8.987 -3.004 1.00 95.31 191 GLU A CA 1
ATOM 1590 C C . GLU A 1 191 ? -19.105 10.192 -2.228 1.00 95.31 191 GLU A C 1
ATOM 1592 O O . GLU A 1 191 ? -19.689 11.277 -2.256 1.00 95.31 191 GLU A O 1
ATOM 1597 N N . PHE A 1 192 ? -17.943 10.033 -1.584 1.00 94.75 192 PHE A N 1
ATOM 1598 C CA . PHE A 1 192 ? -17.262 11.122 -0.882 1.00 94.75 192 PHE A CA 1
ATOM 1599 C C . PHE A 1 192 ? -16.862 12.265 -1.827 1.00 94.75 192 PHE A C 1
ATOM 1601 O O . PHE A 1 192 ? -17.057 13.441 -1.513 1.00 94.75 192 PHE A O 1
ATOM 1608 N N . LEU A 1 193 ? -16.318 11.925 -2.997 1.00 92.81 193 LEU A N 1
ATOM 1609 C CA . LEU A 1 193 ? -15.905 12.901 -4.003 1.00 92.81 193 LEU A CA 1
ATOM 1610 C C . LEU A 1 193 ? -17.101 13.639 -4.612 1.00 92.81 193 LEU A C 1
ATOM 1612 O O . LEU A 1 193 ? -17.033 14.854 -4.788 1.00 92.81 193 LEU A O 1
ATOM 1616 N N . ASP A 1 194 ? -18.191 12.932 -4.899 1.00 92.56 194 ASP A N 1
ATOM 1617 C CA . ASP A 1 194 ? -19.411 13.525 -5.443 1.00 92.56 194 ASP A CA 1
ATOM 1618 C C . ASP A 1 194 ? -20.087 14.441 -4.420 1.00 92.56 194 ASP A C 1
ATOM 1620 O O . ASP A 1 194 ? -20.544 15.525 -4.781 1.00 92.56 194 ASP A O 1
ATOM 1624 N N . ALA A 1 195 ? -20.111 14.063 -3.139 1.00 89.69 195 ALA A N 1
ATOM 1625 C CA . ALA A 1 195 ? -20.603 14.933 -2.073 1.00 89.69 195 ALA A CA 1
ATOM 1626 C C . ALA A 1 195 ? -19.773 16.225 -1.974 1.00 89.69 195 ALA A C 1
ATOM 1628 O O . ALA A 1 195 ? -20.337 17.319 -1.948 1.00 89.69 195 ALA A O 1
ATOM 1629 N N . ALA A 1 196 ? -18.441 16.116 -2.021 1.00 82.69 196 ALA A N 1
ATOM 1630 C CA . ALA A 1 196 ? -17.545 17.273 -1.990 1.00 82.69 196 ALA A CA 1
ATOM 1631 C C . ALA A 1 196 ? -17.718 18.213 -3.200 1.00 82.69 196 ALA A C 1
ATOM 1633 O O . ALA A 1 196 ? -17.492 19.418 -3.082 1.00 82.69 196 ALA A O 1
ATOM 1634 N N . LEU A 1 197 ? -18.125 17.681 -4.359 1.00 79.81 197 LEU A N 1
ATOM 1635 C CA . LEU A 1 197 ? -18.405 18.465 -5.567 1.00 79.81 197 LEU A CA 1
ATOM 1636 C C . LEU A 1 197 ? -19.814 19.079 -5.573 1.00 79.81 197 LEU A C 1
ATOM 1638 O O . LEU A 1 197 ? -19.996 20.162 -6.129 1.00 79.81 197 LEU A O 1
ATOM 1642 N N . ASN A 1 198 ? -20.798 18.406 -4.967 1.00 77.94 198 ASN A N 1
ATOM 1643 C CA . ASN A 1 198 ? -22.212 18.788 -5.026 1.00 77.94 198 ASN A CA 1
ATOM 1644 C C . ASN A 1 198 ? -22.715 19.589 -3.803 1.00 77.94 198 ASN A C 1
ATOM 1646 O O . ASN A 1 198 ? -23.809 20.149 -3.877 1.00 77.94 198 ASN A O 1
ATOM 1650 N N . GLY A 1 199 ? -21.946 19.715 -2.712 1.00 56.97 199 GLY A N 1
ATOM 1651 C CA . GLY A 1 199 ? -22.273 20.633 -1.610 1.00 56.97 199 GLY A CA 1
ATOM 1652 C C . GLY A 1 199 ? -21.322 20.567 -0.407 1.00 56.97 199 GLY A C 1
ATOM 1653 O O . GLY A 1 199 ? -21.299 19.566 0.296 1.00 56.97 199 GLY A O 1
ATOM 1654 N N . ASP A 1 200 ? -20.539 21.621 -0.143 1.00 46.44 200 ASP A N 1
ATOM 1655 C CA . ASP A 1 200 ? -20.883 22.704 0.805 1.00 46.44 200 ASP A CA 1
ATOM 1656 C C . ASP A 1 200 ? -19.690 23.672 0.987 1.00 46.44 200 ASP A C 1
ATOM 1658 O O . ASP A 1 200 ? -18.536 23.262 1.135 1.00 46.44 200 ASP A O 1
ATOM 1662 N N . GLY A 1 201 ? -19.955 24.981 1.011 1.00 47.25 201 GLY A N 1
ATOM 1663 C CA . GLY A 1 201 ? -18.966 26.042 1.251 1.00 47.25 201 GLY A CA 1
ATOM 1664 C C . GLY A 1 201 ? -18.494 26.121 2.709 1.00 47.25 201 GLY A C 1
ATOM 1665 O O . GLY A 1 201 ? -18.615 27.175 3.330 1.00 47.25 201 GLY A O 1
ATOM 1666 N N . GLY A 1 202 ? -17.982 25.020 3.269 1.00 40.81 202 GLY A N 1
ATOM 1667 C CA . GLY A 1 202 ? -17.785 24.885 4.715 1.00 40.81 202 GLY A CA 1
ATOM 1668 C C . GLY A 1 202 ? -16.672 23.947 5.184 1.00 40.81 202 GLY A C 1
ATOM 1669 O O . GLY A 1 202 ? -16.687 23.567 6.351 1.00 40.81 202 GLY A O 1
ATOM 1670 N N . ILE A 1 203 ? -15.695 23.586 4.346 1.00 46.06 203 ILE A N 1
ATOM 1671 C CA . ILE A 1 203 ? -14.499 22.863 4.813 1.00 46.06 203 ILE A CA 1
ATOM 1672 C C . ILE A 1 203 ? -13.260 23.713 4.531 1.00 46.06 203 ILE A C 1
ATOM 1674 O O . ILE A 1 203 ? -12.895 23.976 3.387 1.00 46.06 203 ILE A O 1
ATOM 1678 N N . ASN A 1 204 ? -12.663 24.191 5.623 1.00 36.50 204 ASN A N 1
ATOM 1679 C CA . ASN A 1 204 ? -11.462 25.014 5.687 1.00 36.50 204 ASN A CA 1
ATOM 1680 C C . ASN A 1 204 ? -10.356 24.495 4.754 1.00 36.50 204 ASN A C 1
ATOM 1682 O O . ASN A 1 204 ? -9.646 23.546 5.080 1.00 36.50 204 ASN A O 1
ATOM 1686 N N . GLN A 1 205 ? -10.124 25.195 3.643 1.00 41.41 205 GLN A N 1
ATOM 1687 C CA . GLN A 1 205 ? -8.799 25.222 3.034 1.00 41.41 205 GLN A CA 1
ATOM 1688 C C . GLN A 1 205 ? -7.881 26.088 3.906 1.00 41.41 205 GLN A C 1
ATOM 1690 O O . GLN A 1 205 ? -7.619 27.253 3.607 1.00 41.41 205 GLN A O 1
ATOM 1695 N N . THR A 1 206 ? -7.389 25.535 5.013 1.00 43.53 206 THR A N 1
ATOM 1696 C CA . THR A 1 206 ? -6.288 26.133 5.774 1.00 43.53 206 THR A CA 1
ATOM 1697 C C . THR A 1 206 ? -4.993 25.419 5.428 1.00 43.53 206 THR A C 1
ATOM 1699 O O . THR A 1 206 ? -4.661 24.407 6.028 1.00 43.53 206 THR A O 1
ATOM 1702 N N . HIS A 1 207 ? -4.273 25.961 4.447 1.00 37.28 207 HIS A N 1
ATOM 1703 C CA . HIS A 1 207 ? -2.874 26.369 4.609 1.00 37.28 207 HIS A CA 1
ATOM 1704 C C . HIS A 1 207 ? -2.397 27.088 3.340 1.00 37.28 207 HIS A C 1
ATOM 1706 O O . HIS A 1 207 ? -1.757 26.520 2.460 1.00 37.28 207 HIS A O 1
ATOM 1712 N N . ARG A 1 208 ? -2.677 28.395 3.265 1.00 37.03 208 ARG A N 1
ATOM 1713 C CA . ARG A 1 208 ? -1.765 29.306 2.566 1.00 37.03 208 ARG A CA 1
ATOM 1714 C C . ARG A 1 208 ? -0.566 29.530 3.484 1.00 37.03 208 ARG A C 1
ATOM 1716 O O . ARG A 1 208 ? -0.735 30.026 4.597 1.00 37.03 208 ARG A O 1
ATOM 1723 N N . SER A 1 209 ? 0.625 29.165 3.020 1.00 35.94 209 SER A N 1
ATOM 1724 C CA . SER A 1 209 ? 1.883 29.601 3.631 1.00 35.94 209 SER A CA 1
ATOM 1725 C C . SER A 1 209 ? 1.961 31.135 3.669 1.00 35.94 209 SER A C 1
ATOM 1727 O O . SER A 1 209 ? 1.459 31.787 2.746 1.00 35.94 209 SER A O 1
ATOM 1729 N N . PRO A 1 210 ? 2.597 31.741 4.688 1.00 42.25 210 PRO A N 1
ATOM 1730 C CA . PRO A 1 210 ? 2.730 33.188 4.763 1.00 42.25 210 PRO A CA 1
ATOM 1731 C C . PRO A 1 210 ? 3.696 33.679 3.683 1.00 42.25 210 PRO A C 1
ATOM 1733 O O . PRO A 1 210 ? 4.852 33.255 3.620 1.00 42.25 210 PRO A O 1
ATOM 1736 N N . HIS A 1 211 ? 3.233 34.606 2.848 1.00 38.09 211 HIS A N 1
ATOM 1737 C CA . HIS A 1 211 ? 4.125 35.438 2.055 1.00 38.09 211 HIS A CA 1
ATOM 1738 C C . HIS A 1 211 ? 4.887 36.378 2.990 1.00 38.09 211 HIS A C 1
ATOM 1740 O O . HIS A 1 211 ? 4.302 37.175 3.720 1.00 38.09 211 HIS A O 1
ATOM 1746 N N . ILE A 1 212 ? 6.210 36.266 2.938 1.00 45.12 212 ILE A N 1
ATOM 1747 C CA . ILE A 1 212 ? 7.164 37.187 3.542 1.00 45.12 212 ILE A CA 1
ATOM 1748 C C . ILE A 1 212 ? 7.083 38.500 2.756 1.00 45.12 212 ILE A C 1
ATOM 1750 O O . ILE A 1 212 ? 7.631 38.613 1.660 1.00 45.12 212 ILE A O 1
ATOM 1754 N N . GLY A 1 213 ? 6.369 39.478 3.310 1.00 36.50 213 GLY A N 1
ATOM 1755 C CA . GLY A 1 213 ? 6.458 40.879 2.917 1.00 36.50 213 GLY A CA 1
ATOM 1756 C C . GLY A 1 213 ? 7.562 41.552 3.722 1.00 36.50 213 GLY A C 1
ATOM 1757 O O . GLY A 1 213 ? 7.496 41.598 4.948 1.00 36.50 213 GLY A O 1
ATOM 1758 N N . ARG A 1 214 ? 8.598 42.015 3.022 1.00 42.50 214 ARG A N 1
ATOM 1759 C CA . ARG A 1 214 ? 9.622 42.918 3.550 1.00 42.50 214 ARG A CA 1
ATOM 1760 C C . ARG A 1 214 ? 8.993 44.290 3.767 1.00 42.50 214 ARG A C 1
ATOM 1762 O O . ARG A 1 214 ? 8.363 44.789 2.843 1.00 42.50 214 ARG A O 1
ATOM 1769 N N . ASP A 1 215 ? 9.264 44.895 4.913 1.00 44.41 215 ASP A N 1
ATOM 1770 C CA . ASP A 1 215 ? 9.285 46.346 5.060 1.00 44.41 215 ASP A CA 1
ATOM 1771 C C . ASP A 1 215 ? 10.469 46.728 5.951 1.00 44.41 215 ASP A C 1
ATOM 1773 O O . ASP A 1 215 ? 10.580 46.237 7.080 1.00 44.41 215 ASP A O 1
ATOM 1777 N N . SER A 1 216 ? 11.318 47.600 5.392 1.00 42.16 216 SER A N 1
ATOM 1778 C CA . SER A 1 216 ? 12.431 48.416 5.932 1.00 42.16 216 SER A CA 1
ATOM 1779 C C . SER A 1 216 ? 13.712 48.240 5.122 1.00 42.16 216 SER A C 1
ATOM 1781 O O . SER A 1 216 ? 14.344 47.165 5.226 1.00 42.16 216 SER A O 1
#

Foldseek 3Di:
DDDFAQKWKDFDAPVDDAQDDLLVDDPVVSVVVLVVCVVVVFAVPDDPCVNVLVVVLLVLLVVQLVVVVADFPASGFRKTFRPDFQQLQDDVHRGVDNDTDMDMDGNVLDDLNFKKKAQDPSRVLCVLVPDPPCPNVQQDDPRRSDIGTPVRVVVVCVVVNAADDCLVPGVNCVRRRTMMMTGRDCVSVVVVVVDVVVDDPDDDPPDDDDDDDDDD

Nearest PDB structures (foldseek):
  7jfl-assembly1_A  TM=5.174E-01  e=9.524E+00  Homo sapiens

Mean predicted aligned error: 7.71 Å

Secondary structure (DSSP, 8-state):
-PPPPSEEEEEE-TTSPTT--GGGS-HHHHHHHHHHHHHTTS-TT--TTHHHHHHHHHHHHHHHHHHTT---S-SSPEEEEES--GGGGSTT-S-SSSS-EEEEEEGGG--TTTEEEESS-HHHHHHHHH--SSTTTTT--TTTT--B-HHHHHHHHHHH-S--GGGGT-GGGTT-S--EEEES--HHHHHHHHHHHHS-S-S----PPPP-----

Solvent-accessible surface area (backbone atoms only — not comparable to full-atom values): 12772 Å² total; per-residue (Å²): 131,86,75,80,63,66,30,30,26,34,79,42,56,80,97,54,81,76,84,70,48,66,80,76,45,59,66,71,60,32,49,52,52,50,50,55,41,44,76,67,65,44,35,85,85,71,53,94,62,46,69,62,53,51,46,53,48,46,53,49,53,50,49,51,44,42,73,74,74,37,66,60,76,43,89,60,48,38,71,29,31,60,32,81,67,74,66,35,41,40,96,93,31,72,36,71,55,77,74,59,44,75,48,78,43,61,44,82,72,53,53,67,57,28,37,36,34,22,58,17,44,61,67,63,17,41,51,44,56,67,52,84,82,64,84,39,61,76,43,60,52,90,57,31,57,47,76,26,42,63,69,54,44,51,56,49,35,72,75,73,44,76,56,53,74,53,32,80,79,37,66,54,32,56,72,41,62,42,40,30,30,37,34,20,51,62,64,59,55,52,54,52,51,50,43,66,74,75,62,68,100,79,73,84,88,80,77,81,78,84,80,88,76,88,86,134

Sequence (216 aa):
MYGIPDYITQYYSEGSDRLKNICSYPDEMAEQFLSTLKESGKRAWLHPGYLEERRRVEAWLYSEFVRKGKKPHLQSPRYFVLGENDDFFQKNGFFSDANPAKLQIPLSLFSSDMISFTYPDSMPSLAIATDTTGRGDSYRKPIHGQVFTAEEIIEVIQEYGMPGDKWKTEEYWRYDRFIEVQVWDDRPIWEFLDAALNGDGGINQTHRSPHIGRDS

Radius of gyration: 18.51 Å; Cα contacts (8 Å, |Δi|>4): 282; chains: 1; bounding box: 43×65×46 Å